Protein AF-A0A925JIR1-F1 (afdb_monomer_lite)

Structure (mmCIF, N/CA/C/O backbone):
data_AF-A0A925JIR1-F1
#
_entry.id   AF-A0A925JIR1-F1
#
loop_
_atom_site.group_PDB
_atom_site.id
_atom_site.type_symbol
_atom_site.label_atom_id
_atom_site.label_alt_id
_atom_site.label_comp_id
_atom_site.label_asym_id
_atom_site.label_entity_id
_atom_site.label_seq_id
_atom_site.pdbx_PDB_ins_code
_atom_site.Cartn_x
_atom_site.Cartn_y
_atom_site.Cartn_z
_atom_site.occupancy
_atom_site.B_iso_or_equiv
_atom_site.auth_seq_id
_atom_site.auth_comp_id
_atom_site.auth_asym_id
_atom_site.auth_atom_id
_atom_site.pdbx_PDB_model_num
ATOM 1 N N . MET A 1 1 ? -12.691 55.347 11.031 1.00 40.66 1 MET A N 1
ATOM 2 C CA . MET A 1 1 ? -12.646 54.488 9.826 1.00 40.66 1 MET A CA 1
ATOM 3 C C . MET A 1 1 ? -11.804 53.249 10.122 1.00 40.66 1 MET A C 1
ATOM 5 O O . MET A 1 1 ? -10.620 53.263 9.842 1.00 40.66 1 MET A O 1
ATOM 9 N N . ILE A 1 2 ? -12.366 52.204 10.742 1.00 44.25 2 ILE A N 1
ATOM 10 C CA . ILE A 1 2 ? -11.670 50.915 10.935 1.00 44.25 2 ILE A CA 1
ATOM 11 C C . ILE A 1 2 ? -12.722 49.805 10.813 1.00 44.25 2 ILE A C 1
ATOM 13 O O . ILE A 1 2 ? -13.320 49.365 11.787 1.00 44.25 2 ILE A O 1
ATOM 17 N N . LYS A 1 3 ? -13.028 49.417 9.577 1.00 44.12 3 LYS A N 1
ATOM 18 C CA . LYS A 1 3 ? -13.760 48.192 9.235 1.00 44.12 3 LYS A CA 1
ATOM 19 C C . LYS A 1 3 ? -13.027 47.588 8.041 1.00 44.12 3 LYS A C 1
ATOM 21 O O . LYS A 1 3 ? -12.737 48.338 7.115 1.00 44.12 3 LYS A O 1
ATOM 26 N N . ARG A 1 4 ? -12.811 46.263 8.071 1.00 44.94 4 ARG A N 1
ATOM 27 C CA . ARG A 1 4 ? -12.242 45.367 7.028 1.00 44.94 4 ARG A CA 1
ATOM 28 C C . ARG A 1 4 ? -10.834 44.824 7.303 1.00 44.94 4 ARG A C 1
ATOM 30 O O . ARG A 1 4 ? -9.911 45.116 6.561 1.00 44.94 4 ARG A O 1
ATOM 37 N N . ILE A 1 5 ? -10.698 43.946 8.300 1.00 45.28 5 ILE A N 1
ATOM 38 C CA . ILE A 1 5 ? -9.635 42.912 8.277 1.00 45.28 5 ILE A CA 1
ATOM 39 C C . ILE A 1 5 ? -10.191 41.493 8.553 1.00 45.28 5 ILE A C 1
ATOM 41 O O . ILE A 1 5 ? -9.584 40.505 8.162 1.00 45.28 5 ILE A O 1
ATOM 45 N N . ALA A 1 6 ? -11.412 41.343 9.081 1.00 43.41 6 ALA A N 1
ATOM 46 C CA . ALA A 1 6 ? -11.949 40.034 9.484 1.00 43.41 6 ALA A CA 1
ATOM 47 C C . ALA A 1 6 ? -12.342 39.054 8.347 1.00 43.41 6 ALA A C 1
ATOM 49 O O . ALA A 1 6 ? -12.775 37.945 8.638 1.00 43.41 6 ALA A O 1
ATOM 50 N N . ALA A 1 7 ? -12.200 39.410 7.066 1.00 42.16 7 ALA A N 1
ATOM 51 C CA . ALA A 1 7 ? -12.664 38.568 5.951 1.00 42.16 7 ALA A CA 1
ATOM 52 C C . ALA A 1 7 ? -11.580 37.677 5.309 1.00 42.16 7 ALA A C 1
ATOM 54 O 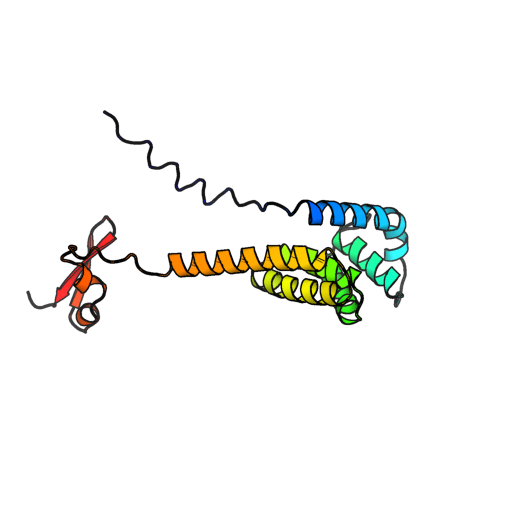O . ALA A 1 7 ? -11.896 36.920 4.396 1.00 42.16 7 ALA A O 1
ATOM 55 N N . CYS A 1 8 ? -10.320 37.731 5.760 1.00 33.41 8 CYS A N 1
ATOM 56 C CA . CYS A 1 8 ? -9.235 36.972 5.116 1.00 33.41 8 CYS A CA 1
ATOM 57 C C . CYS A 1 8 ? -8.949 35.597 5.757 1.00 33.41 8 CYS A C 1
ATOM 59 O O . CYS A 1 8 ? -8.278 34.764 5.154 1.00 33.41 8 CYS A O 1
ATOM 61 N N . CYS A 1 9 ? -9.484 35.305 6.949 1.00 37.47 9 CYS A N 1
ATOM 62 C CA . CYS A 1 9 ? -9.191 34.037 7.635 1.00 37.47 9 CYS A CA 1
ATOM 63 C C . CYS A 1 9 ? -10.027 32.842 7.139 1.00 37.47 9 CYS A C 1
ATOM 65 O O . CYS A 1 9 ? -9.659 31.703 7.408 1.00 37.47 9 CYS A O 1
ATOM 67 N N . ALA A 1 10 ? -11.111 33.066 6.388 1.00 39.84 10 ALA A N 1
ATOM 68 C CA . ALA A 1 10 ? -11.988 31.983 5.923 1.00 39.84 10 ALA A CA 1
ATOM 69 C C . ALA A 1 10 ? -11.528 31.320 4.607 1.00 39.84 10 ALA A C 1
ATOM 71 O O . ALA A 1 10 ? -11.916 30.191 4.329 1.00 39.84 10 ALA A O 1
ATOM 72 N N . TRP A 1 11 ? -10.681 31.978 3.806 1.00 35.72 11 TRP A N 1
ATOM 73 C CA . TRP A 1 11 ? -10.196 31.427 2.527 1.00 35.72 11 TRP A CA 1
ATOM 74 C C . TRP A 1 11 ? -8.899 30.617 2.649 1.00 35.72 11 TRP A C 1
ATOM 76 O O . TRP A 1 11 ? -8.622 29.764 1.809 1.00 35.72 11 TRP A O 1
ATOM 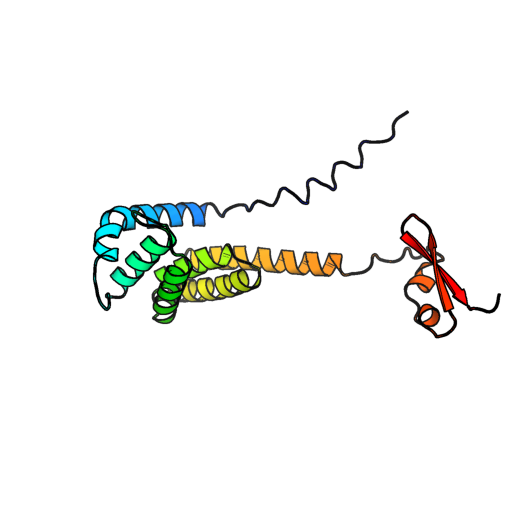86 N N . LEU A 1 12 ? -8.126 30.810 3.721 1.00 39.75 12 LEU A N 1
ATOM 87 C CA . LEU A 1 12 ? -6.905 30.032 3.960 1.00 39.75 12 LEU A CA 1
ATOM 88 C C . LEU A 1 12 ? -7.184 28.599 4.444 1.00 39.75 12 LEU A C 1
ATOM 90 O O . LEU A 1 12 ? -6.311 27.743 4.333 1.00 39.75 12 LEU A O 1
ATOM 94 N N . ALA A 1 13 ? -8.401 28.305 4.908 1.00 42.62 13 ALA A N 1
ATOM 95 C CA . ALA A 1 13 ? -8.795 26.948 5.290 1.00 42.62 13 ALA A CA 1
ATOM 96 C C . ALA A 1 13 ? -9.107 26.042 4.080 1.00 42.62 13 ALA A C 1
ATOM 98 O O . ALA A 1 13 ? -9.062 24.822 4.212 1.00 42.62 13 ALA A O 1
ATOM 99 N N . ALA A 1 14 ? -9.382 26.615 2.901 1.00 38.84 14 ALA A N 1
ATOM 100 C CA . ALA A 1 14 ? -9.852 25.867 1.731 1.00 38.84 14 ALA A CA 1
ATOM 101 C C . ALA A 1 14 ? -8.767 25.550 0.679 1.00 38.84 14 ALA A C 1
ATOM 103 O O . ALA A 1 14 ? -9.023 24.761 -0.223 1.00 38.84 14 ALA A O 1
ATOM 104 N N . CYS A 1 15 ? -7.554 26.111 0.788 1.00 36.12 15 CYS A N 1
ATOM 105 C CA . CYS A 1 15 ? -6.496 25.930 -0.227 1.00 36.12 15 CYS A CA 1
ATOM 106 C C . CYS A 1 15 ? -5.172 25.347 0.302 1.00 36.12 15 CYS A C 1
ATOM 108 O O . CYS A 1 15 ? -4.210 25.232 -0.452 1.00 36.12 15 CYS A O 1
ATOM 110 N N . GLY A 1 16 ? -5.091 24.979 1.585 1.00 38.59 16 GLY A N 1
ATOM 111 C CA . GLY A 1 16 ? -3.816 24.646 2.232 1.00 38.59 16 GLY A CA 1
ATOM 112 C C . GLY A 1 16 ? -3.655 23.221 2.748 1.00 38.59 16 GLY A C 1
ATOM 113 O O . GLY A 1 16 ? -2.570 22.889 3.214 1.00 38.59 16 GLY A O 1
ATOM 114 N N . GLN A 1 17 ? -4.669 22.354 2.674 1.00 45.25 17 GLN A N 1
ATOM 115 C CA . GLN A 1 17 ? -4.491 20.943 3.038 1.00 45.25 17 GLN A CA 1
ATOM 116 C C . GLN A 1 17 ? -3.918 20.139 1.868 1.00 45.25 17 GLN A C 1
ATOM 118 O O . GLN A 1 17 ? -4.407 19.072 1.509 1.00 45.25 17 GLN A O 1
ATOM 123 N N . VAL A 1 18 ? -2.820 20.633 1.292 1.00 43.03 18 VAL A N 1
ATOM 124 C CA . VAL A 1 18 ? -1.876 19.757 0.603 1.00 43.03 18 VAL A CA 1
ATOM 125 C C . VAL A 1 18 ? -1.137 19.001 1.699 1.00 43.03 18 VAL A C 1
ATOM 127 O O . VAL A 1 18 ? -0.091 19.421 2.176 1.00 43.03 18 VAL A O 1
ATOM 130 N N . TRP A 1 19 ? -1.801 17.953 2.182 1.00 43.88 19 TRP A N 1
ATOM 131 C CA . TRP A 1 19 ? -1.260 16.739 2.770 1.00 43.88 19 TRP A CA 1
ATOM 132 C C . TRP A 1 19 ? 0.164 16.897 3.292 1.00 43.88 19 TRP A C 1
ATOM 134 O O . TRP A 1 19 ? 1.136 16.862 2.534 1.00 43.88 19 TRP A O 1
ATOM 144 N N . ALA A 1 20 ? 0.281 16.965 4.616 1.00 45.34 20 ALA A N 1
ATOM 145 C CA . ALA A 1 20 ? 1.433 16.418 5.306 1.00 45.34 20 ALA A CA 1
ATOM 146 C C . ALA A 1 20 ? 1.638 14.977 4.800 1.00 45.34 20 ALA A C 1
ATOM 148 O O . ALA A 1 20 ? 1.055 14.024 5.315 1.00 45.34 20 ALA A O 1
ATOM 149 N N . LEU A 1 21 ? 2.394 14.833 3.709 1.00 58.38 21 LEU A N 1
ATOM 150 C CA . LEU A 1 21 ? 2.893 13.570 3.200 1.00 58.38 21 LEU A CA 1
ATOM 151 C C . LEU A 1 21 ? 3.763 13.033 4.320 1.00 58.38 21 LEU A C 1
ATOM 153 O O . LEU A 1 21 ? 4.887 13.514 4.483 1.00 58.38 21 LEU A O 1
ATOM 157 N N . ASP A 1 22 ? 3.186 12.114 5.095 1.00 74.00 22 ASP A N 1
ATOM 158 C CA . ASP A 1 22 ? 3.828 11.345 6.152 1.00 74.00 22 ASP A CA 1
ATOM 159 C C . ASP A 1 22 ? 5.274 11.055 5.728 1.00 74.00 22 ASP A C 1
ATOM 161 O O . ASP A 1 22 ? 5.529 10.337 4.752 1.00 74.00 22 ASP A O 1
ATOM 165 N N . VAL A 1 23 ? 6.214 11.744 6.381 1.00 81.62 23 VAL A N 1
ATOM 166 C CA . VAL A 1 23 ? 7.623 11.763 5.971 1.00 81.62 23 VAL A CA 1
ATOM 167 C C . VAL A 1 23 ? 8.185 10.344 6.002 1.00 81.62 23 VAL A C 1
ATOM 169 O O . VAL A 1 23 ? 8.953 9.975 5.113 1.00 81.62 23 VAL A O 1
ATOM 172 N N . ASP A 1 24 ? 7.709 9.512 6.931 1.00 84.75 24 ASP A N 1
ATOM 173 C CA . ASP A 1 24 ? 8.099 8.108 7.045 1.00 84.75 24 ASP A CA 1
ATOM 174 C C . ASP A 1 24 ? 7.658 7.300 5.819 1.00 84.75 24 ASP A C 1
ATOM 176 O O . ASP A 1 24 ? 8.377 6.415 5.348 1.00 84.75 24 ASP A O 1
ATOM 180 N N . ILE A 1 25 ? 6.469 7.588 5.280 1.00 89.38 25 ILE A N 1
ATOM 181 C CA . ILE A 1 25 ? 5.953 6.929 4.073 1.00 89.38 25 ILE A CA 1
ATOM 182 C C . ILE A 1 25 ? 6.768 7.361 2.857 1.00 89.38 25 ILE A C 1
ATOM 184 O O . ILE A 1 25 ? 7.172 6.513 2.061 1.00 89.38 25 ILE A O 1
ATOM 188 N N . ARG A 1 26 ? 7.089 8.654 2.744 1.00 87.69 26 ARG A N 1
ATOM 189 C CA . ARG A 1 26 ? 7.913 9.179 1.647 1.00 87.69 26 ARG A CA 1
ATOM 190 C C . ARG A 1 26 ? 9.314 8.571 1.638 1.00 87.69 26 ARG A C 1
ATOM 1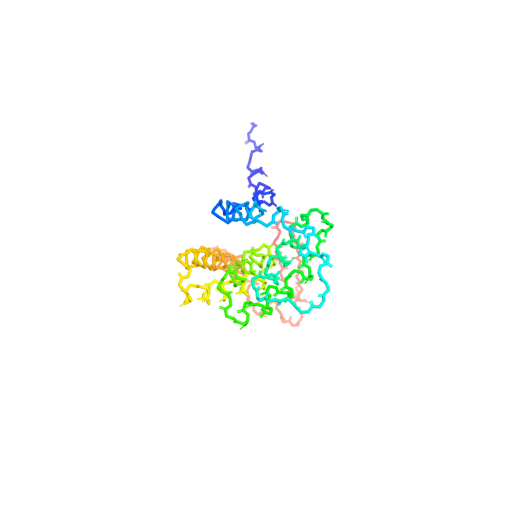92 O O . ARG A 1 26 ? 9.757 8.098 0.595 1.00 87.69 26 ARG A O 1
ATOM 199 N N . LEU A 1 27 ? 9.983 8.538 2.790 1.00 89.19 27 LEU A N 1
ATOM 200 C CA . LEU A 1 27 ? 11.307 7.926 2.935 1.00 89.19 27 LEU A CA 1
ATOM 201 C C . LEU A 1 27 ? 11.269 6.435 2.579 1.00 89.19 27 LEU A C 1
ATOM 203 O O . LEU A 1 27 ? 12.149 5.932 1.879 1.00 89.19 27 LEU A O 1
ATOM 207 N N . HIS A 1 28 ? 10.217 5.723 2.991 1.00 89.00 28 HIS A N 1
ATOM 208 C CA . HIS A 1 28 ? 10.066 4.311 2.649 1.00 89.00 28 HIS A CA 1
ATOM 209 C C . HIS A 1 28 ? 9.827 4.088 1.147 1.00 89.00 28 HIS A C 1
ATOM 211 O O . HIS A 1 28 ? 10.411 3.172 0.569 1.00 89.00 28 HIS A O 1
ATOM 217 N N . ILE A 1 29 ? 9.026 4.936 0.493 1.00 91.50 29 ILE A N 1
ATOM 218 C CA . ILE A 1 29 ? 8.829 4.902 -0.965 1.00 91.50 29 ILE A CA 1
ATOM 219 C C . ILE A 1 29 ? 10.156 5.131 -1.695 1.00 91.50 29 ILE A C 1
ATOM 221 O O . ILE A 1 29 ? 10.485 4.359 -2.592 1.00 91.50 29 ILE A O 1
ATOM 225 N N . GLN A 1 30 ? 10.941 6.131 -1.285 1.00 91.94 30 GLN A N 1
ATOM 226 C CA . GLN A 1 30 ? 12.261 6.396 -1.866 1.00 91.94 30 GLN A CA 1
ATOM 227 C C . GLN A 1 30 ? 13.204 5.198 -1.704 1.00 91.94 30 GLN A C 1
ATOM 229 O O . GLN A 1 30 ? 13.878 4.806 -2.655 1.00 91.94 30 GLN A O 1
ATOM 234 N N . SER A 1 31 ? 13.208 4.567 -0.526 1.00 92.38 31 SER A N 1
ATOM 235 C CA . SER A 1 31 ? 13.993 3.355 -0.283 1.00 92.38 31 SER A CA 1
ATOM 236 C C . SER A 1 31 ? 13.579 2.211 -1.216 1.00 92.38 31 SER A C 1
ATOM 238 O O . SER A 1 31 ? 14.440 1.607 -1.856 1.00 92.38 31 SER A O 1
ATOM 240 N N . ARG A 1 32 ? 12.270 1.953 -1.376 1.00 93.75 32 ARG A N 1
ATOM 241 C CA . ARG A 1 32 ? 11.768 0.940 -2.321 1.00 93.75 32 ARG A CA 1
ATOM 242 C C . ARG A 1 32 ? 12.182 1.249 -3.758 1.00 93.75 32 ARG A C 1
ATOM 244 O O . ARG A 1 32 ? 12.669 0.356 -4.443 1.00 93.75 32 ARG A O 1
ATOM 251 N N . GLN A 1 33 ? 12.029 2.499 -4.199 1.00 94.00 33 GLN A N 1
ATOM 252 C CA . GLN A 1 33 ? 12.437 2.944 -5.536 1.00 94.00 33 GLN A CA 1
ATOM 253 C C . GLN A 1 33 ? 13.920 2.672 -5.792 1.00 94.00 33 GLN A C 1
ATOM 255 O O . GLN A 1 33 ? 14.257 2.077 -6.812 1.00 94.00 33 GLN A O 1
ATOM 260 N N . ALA A 1 34 ? 14.791 3.046 -4.852 1.00 93.62 34 ALA A N 1
ATOM 261 C CA . ALA A 1 34 ? 16.230 2.834 -4.970 1.00 93.62 34 ALA A CA 1
ATOM 262 C C . ALA A 1 34 ? 16.600 1.343 -5.067 1.00 93.62 34 ALA A C 1
ATOM 264 O O . ALA A 1 34 ? 17.468 0.978 -5.856 1.00 93.62 34 ALA A O 1
ATOM 265 N N . GLN A 1 35 ? 15.916 0.478 -4.312 1.00 91.88 35 GLN A N 1
ATOM 266 C CA . GLN A 1 35 ? 16.147 -0.970 -4.342 1.00 91.88 35 GLN A CA 1
ATOM 267 C C . GLN A 1 35 ? 15.741 -1.605 -5.679 1.00 91.88 35 GLN A C 1
ATOM 269 O O . GLN A 1 35 ? 16.451 -2.477 -6.180 1.00 91.88 35 GLN A O 1
ATOM 274 N N . VAL A 1 36 ? 14.610 -1.189 -6.265 1.00 93.62 36 VAL A N 1
ATOM 275 C CA . VAL A 1 36 ? 14.082 -1.827 -7.485 1.00 93.62 36 VAL A CA 1
ATOM 276 C C . VAL A 1 36 ? 14.580 -1.204 -8.790 1.00 93.62 36 VAL A C 1
ATOM 278 O O . VAL A 1 36 ? 14.673 -1.912 -9.792 1.00 93.62 36 VAL A O 1
ATOM 281 N N . ALA A 1 37 ? 14.955 0.081 -8.790 1.00 92.94 37 ALA A N 1
ATOM 282 C CA . ALA A 1 37 ? 15.383 0.821 -9.979 1.00 92.94 37 ALA A CA 1
ATOM 283 C C . ALA A 1 37 ? 16.399 0.089 -10.882 1.00 92.94 37 ALA A C 1
ATOM 285 O O . ALA A 1 37 ? 16.142 0.025 -12.088 1.00 92.94 37 ALA A O 1
ATOM 286 N N . PRO A 1 38 ? 17.502 -0.506 -10.375 1.00 92.62 38 PRO A N 1
ATOM 287 C CA . PRO A 1 38 ? 18.488 -1.160 -11.242 1.00 92.62 38 PRO A CA 1
ATOM 288 C C . PRO A 1 38 ? 17.960 -2.427 -11.932 1.00 92.62 38 PRO A C 1
ATOM 290 O O . PRO A 1 38 ? 18.509 -2.847 -12.946 1.00 92.62 38 PRO A O 1
ATOM 293 N N . GLN A 1 39 ? 16.901 -3.045 -11.403 1.00 90.44 39 GLN A N 1
ATOM 294 C CA . GLN A 1 39 ? 16.353 -4.311 -11.901 1.00 90.44 39 GLN A CA 1
ATOM 295 C C . GLN A 1 39 ? 15.061 -4.123 -12.710 1.00 90.44 39 GLN A C 1
ATOM 297 O O . GLN A 1 39 ? 14.561 -5.080 -13.297 1.00 90.44 39 GLN A O 1
ATOM 302 N N . CYS A 1 40 ? 14.510 -2.907 -12.787 1.00 92.81 40 CYS A N 1
ATOM 303 C CA . CYS A 1 40 ? 13.195 -2.697 -13.392 1.00 92.81 40 CYS A CA 1
ATOM 304 C C . CYS A 1 40 ? 13.129 -3.073 -14.873 1.00 92.81 40 CYS A C 1
ATOM 306 O O . CYS A 1 40 ? 12.187 -3.751 -15.278 1.00 92.81 40 CYS A O 1
ATOM 308 N N . ALA A 1 41 ? 14.138 -2.717 -15.672 1.00 91.25 41 ALA A N 1
ATOM 309 C CA . ALA A 1 41 ? 14.150 -3.060 -17.094 1.00 91.25 41 ALA A CA 1
ATOM 310 C C . ALA A 1 41 ? 14.117 -4.585 -17.319 1.00 91.25 41 ALA A C 1
ATOM 312 O O . ALA A 1 41 ? 13.315 -5.086 -18.108 1.00 91.25 41 ALA A O 1
ATOM 313 N N . SER A 1 42 ? 14.934 -5.341 -16.578 1.00 91.44 42 SER A N 1
ATOM 314 C CA . SER A 1 42 ? 15.000 -6.798 -16.719 1.00 91.44 42 SER A CA 1
ATOM 315 C C . SER A 1 42 ? 13.750 -7.487 -16.170 1.00 91.44 42 SER A C 1
ATOM 317 O O . SER A 1 42 ? 13.233 -8.410 -16.795 1.00 91.44 42 SER A O 1
ATOM 319 N N . VAL A 1 43 ? 13.208 -7.025 -15.040 1.00 94.25 43 VAL A N 1
ATOM 320 C CA . VAL A 1 43 ? 11.984 -7.578 -14.444 1.00 94.25 43 VAL A CA 1
ATOM 321 C C . VAL A 1 43 ? 10.763 -7.320 -15.326 1.00 94.25 43 VAL A C 1
ATOM 323 O O . VAL A 1 43 ? 9.919 -8.205 -15.474 1.00 94.25 43 VAL A O 1
ATOM 326 N N . LEU A 1 44 ? 10.655 -6.149 -15.953 1.00 93.06 44 LEU A N 1
ATOM 327 C CA . LEU A 1 44 ? 9.546 -5.833 -16.855 1.00 93.06 44 LEU A CA 1
ATOM 328 C C . LEU A 1 44 ? 9.615 -6.629 -18.165 1.00 93.06 44 LEU A C 1
ATOM 330 O O . LEU A 1 44 ? 8.573 -7.065 -18.643 1.00 93.06 44 LEU A O 1
ATOM 334 N N . ALA A 1 45 ? 10.813 -6.922 -18.679 1.00 91.88 45 ALA A N 1
ATOM 335 C CA . ALA A 1 45 ? 10.995 -7.706 -19.904 1.00 91.88 45 ALA A CA 1
ATOM 336 C C . ALA A 1 45 ? 10.650 -9.207 -19.769 1.00 91.88 45 ALA A C 1
ATOM 338 O O . ALA A 1 45 ? 10.425 -9.883 -20.771 1.00 91.88 45 ALA A O 1
ATOM 339 N N . ARG A 1 46 ? 10.608 -9.764 -18.549 1.00 92.44 46 ARG A N 1
ATOM 340 C CA . ARG A 1 46 ? 10.360 -11.204 -18.329 1.00 92.44 46 ARG A CA 1
ATOM 341 C C . ARG A 1 46 ? 8.929 -11.614 -18.697 1.00 92.44 46 ARG A C 1
ATOM 343 O O . ARG A 1 46 ? 7.969 -11.138 -18.100 1.00 92.44 46 ARG A O 1
ATOM 350 N N . ALA A 1 47 ? 8.757 -12.559 -19.610 1.00 89.19 47 ALA A N 1
ATOM 351 C CA . ALA A 1 47 ? 7.438 -13.123 -19.899 1.00 89.19 47 ALA A CA 1
ATOM 352 C C . ALA A 1 47 ? 7.011 -14.170 -18.848 1.00 89.19 47 ALA A C 1
ATOM 354 O O . ALA A 1 47 ? 7.851 -14.784 -18.188 1.00 89.19 47 ALA A O 1
ATOM 355 N N . GLY A 1 48 ? 5.700 -14.394 -18.724 1.00 88.50 48 GLY A N 1
ATOM 356 C CA . GLY A 1 48 ? 5.129 -15.456 -17.891 1.00 88.50 48 GLY A CA 1
ATOM 357 C C . GLY A 1 48 ? 4.982 -15.121 -16.403 1.00 88.50 48 GLY A C 1
ATOM 358 O O . GLY A 1 48 ? 5.132 -13.975 -15.969 1.00 88.50 48 GLY A O 1
ATOM 359 N N . THR A 1 49 ? 4.633 -16.144 -15.620 1.00 89.88 49 THR A N 1
ATOM 360 C CA . THR A 1 49 ? 4.421 -16.049 -14.170 1.00 89.88 49 THR A CA 1
ATOM 361 C C . THR A 1 49 ? 5.745 -15.839 -13.441 1.00 89.88 49 THR A C 1
ATOM 363 O O . THR A 1 49 ? 6.694 -16.601 -13.625 1.00 89.88 49 THR A O 1
ATOM 366 N N . LEU A 1 50 ? 5.805 -14.819 -12.586 1.00 92.81 50 LEU A N 1
ATOM 367 C CA . LEU A 1 50 ? 6.977 -14.508 -11.772 1.00 92.81 50 LEU A CA 1
ATOM 368 C C . LEU A 1 50 ? 6.805 -15.047 -10.340 1.00 92.81 50 LEU A C 1
ATOM 370 O O . LEU A 1 50 ? 5.685 -15.044 -9.821 1.00 92.81 50 LEU A O 1
ATOM 374 N N . PRO A 1 51 ? 7.895 -15.463 -9.664 1.00 94.75 51 PRO A N 1
ATOM 375 C CA . PRO A 1 51 ? 7.836 -15.787 -8.240 1.00 94.75 51 PRO A CA 1
ATOM 376 C C . PRO A 1 51 ? 7.414 -14.551 -7.422 1.00 94.75 51 PRO A C 1
ATOM 378 O O . PRO A 1 51 ? 7.648 -13.428 -7.882 1.00 94.75 51 PRO A O 1
ATOM 381 N N . PRO A 1 52 ? 6.851 -14.713 -6.207 1.00 94.81 52 PRO A N 1
ATOM 382 C CA . PRO A 1 52 ? 6.253 -13.612 -5.441 1.00 94.81 52 PRO A CA 1
ATOM 383 C C . PRO A 1 52 ? 7.145 -12.372 -5.304 1.00 94.81 52 PRO A C 1
ATOM 385 O O . PRO A 1 52 ? 6.705 -11.260 -5.582 1.00 94.81 52 PRO A O 1
ATOM 388 N N . HIS A 1 53 ? 8.432 -12.559 -4.994 1.00 93.62 53 HIS A N 1
ATOM 389 C CA . HIS A 1 53 ? 9.382 -11.452 -4.877 1.00 93.62 53 HIS A CA 1
ATOM 390 C C . HIS A 1 53 ? 9.585 -10.689 -6.200 1.00 93.62 53 HIS A C 1
ATOM 392 O O . HIS A 1 53 ? 9.553 -9.462 -6.221 1.00 93.62 53 HIS A O 1
ATOM 398 N N . ALA A 1 54 ? 9.735 -11.393 -7.326 1.00 95.50 54 ALA A N 1
ATOM 399 C CA . ALA A 1 54 ? 9.894 -10.751 -8.633 1.00 95.50 54 ALA A CA 1
ATOM 400 C C . ALA A 1 54 ? 8.582 -10.110 -9.124 1.00 95.50 54 ALA A C 1
ATOM 402 O O . ALA A 1 54 ? 8.609 -9.059 -9.763 1.00 95.50 54 ALA A O 1
ATOM 403 N N . SER A 1 55 ? 7.432 -10.703 -8.792 1.00 96.19 55 SER A N 1
ATOM 404 C CA . SER A 1 55 ? 6.111 -10.100 -9.013 1.00 96.19 55 SER A CA 1
ATOM 405 C C . SER A 1 55 ? 5.952 -8.797 -8.228 1.00 96.19 55 SER A C 1
ATOM 407 O O . SER A 1 55 ? 5.444 -7.817 -8.769 1.00 96.19 55 SER A O 1
ATOM 409 N N . TYR A 1 56 ? 6.442 -8.749 -6.987 1.00 97.19 56 TYR A N 1
ATOM 410 C CA . TYR A 1 56 ? 6.455 -7.534 -6.175 1.00 97.19 56 TYR A CA 1
ATOM 411 C C . TYR A 1 56 ? 7.360 -6.456 -6.776 1.00 97.19 56 TYR A C 1
ATOM 413 O O . TYR A 1 56 ? 6.924 -5.321 -6.951 1.00 97.19 56 TYR A O 1
ATOM 421 N N . GLN A 1 57 ? 8.584 -6.809 -7.183 1.00 95.94 57 GLN A N 1
ATOM 422 C CA . GLN A 1 57 ? 9.480 -5.880 -7.882 1.00 95.94 57 GLN A CA 1
ATOM 423 C C . GLN A 1 57 ? 8.832 -5.324 -9.156 1.00 95.94 57 GLN A C 1
ATOM 425 O O . GLN A 1 57 ? 8.852 -4.114 -9.374 1.00 95.94 57 GLN A O 1
ATOM 430 N N . ARG A 1 58 ? 8.187 -6.181 -9.963 1.00 95.69 58 ARG A N 1
ATOM 431 C CA . ARG A 1 58 ? 7.420 -5.759 -11.144 1.00 95.69 58 ARG A CA 1
ATOM 432 C C . ARG A 1 58 ? 6.333 -4.759 -10.770 1.00 95.69 58 ARG A C 1
ATOM 434 O O . ARG A 1 58 ? 6.210 -3.731 -11.431 1.00 95.69 58 ARG A O 1
ATOM 441 N N . ALA A 1 59 ? 5.566 -5.047 -9.721 1.00 96.81 59 ALA A N 1
ATOM 442 C CA . ALA A 1 59 ? 4.514 -4.160 -9.254 1.00 96.81 59 ALA A CA 1
ATOM 443 C C . ALA A 1 59 ? 5.074 -2.789 -8.839 1.00 96.81 59 ALA A C 1
ATOM 445 O O . ALA A 1 59 ? 4.522 -1.771 -9.238 1.00 96.81 59 ALA A O 1
ATOM 446 N N . LEU A 1 60 ? 6.209 -2.742 -8.131 1.00 96.75 60 LEU A N 1
ATOM 447 C CA . LEU A 1 60 ? 6.869 -1.486 -7.759 1.00 96.75 60 LEU A CA 1
ATOM 448 C C . LEU A 1 60 ? 7.404 -0.708 -8.971 1.00 96.75 60 LEU A C 1
ATOM 450 O O . LEU A 1 60 ? 7.260 0.512 -9.020 1.00 96.75 60 LEU A O 1
ATOM 454 N N . CYS A 1 61 ? 7.984 -1.386 -9.963 1.00 95.75 61 CYS A N 1
ATOM 455 C CA . CYS A 1 61 ? 8.451 -0.737 -11.190 1.00 95.75 61 CYS A CA 1
ATOM 456 C C . CYS A 1 61 ? 7.294 -0.095 -11.969 1.00 95.75 61 CYS A C 1
ATOM 458 O O . CYS A 1 61 ? 7.424 1.042 -12.418 1.00 95.75 61 CYS A O 1
ATOM 460 N N . LEU A 1 62 ? 6.155 -0.794 -12.069 1.00 95.88 62 LEU A N 1
ATOM 461 C CA . LEU A 1 62 ? 4.927 -0.268 -12.674 1.00 95.88 62 LEU A CA 1
ATOM 462 C C . LEU A 1 62 ? 4.327 0.871 -11.842 1.00 95.88 62 LEU A C 1
ATOM 464 O O . LEU A 1 62 ? 3.878 1.861 -12.410 1.00 95.88 62 LEU A O 1
ATOM 468 N N . LEU A 1 63 ? 4.342 0.759 -10.512 1.00 95.62 63 LEU A N 1
ATOM 469 C CA . LEU A 1 63 ? 3.793 1.775 -9.613 1.00 95.62 63 LEU A CA 1
ATOM 470 C C . LEU A 1 63 ? 4.556 3.097 -9.724 1.00 95.62 63 LEU A C 1
ATOM 472 O O . LEU A 1 63 ? 3.951 4.163 -9.755 1.00 95.62 63 LEU A O 1
ATOM 476 N N . TYR A 1 64 ? 5.887 3.020 -9.759 1.00 93.25 64 TYR A N 1
ATOM 477 C CA . TYR A 1 64 ? 6.766 4.187 -9.710 1.00 93.25 64 TYR A CA 1
ATOM 478 C C . TYR A 1 64 ? 7.220 4.690 -11.085 1.00 93.25 64 TYR A C 1
ATOM 480 O O . TYR A 1 64 ? 7.853 5.740 -11.148 1.00 93.25 64 TYR A O 1
ATOM 488 N N . GLY A 1 65 ? 6.928 3.969 -12.173 1.00 92.62 65 GLY A N 1
ATOM 489 C CA . GLY A 1 65 ? 7.349 4.358 -13.524 1.00 92.62 65 GLY A CA 1
ATOM 490 C C . GLY A 1 65 ? 8.869 4.382 -13.697 1.00 92.62 65 GLY A C 1
ATOM 491 O O . GLY A 1 65 ? 9.430 5.287 -14.312 1.00 92.62 65 GLY A O 1
ATOM 492 N N . LEU A 1 66 ? 9.571 3.413 -13.107 1.00 88.75 66 LEU A N 1
ATOM 493 C CA . LEU A 1 66 ? 11.031 3.356 -13.177 1.00 88.75 66 LEU A CA 1
ATOM 494 C C . LEU A 1 66 ? 11.451 2.742 -14.518 1.00 88.75 66 LEU A C 1
ATOM 496 O O . LEU A 1 66 ? 11.136 1.584 -14.792 1.00 88.75 66 LEU A O 1
ATOM 500 N N . GLN A 1 67 ? 12.170 3.515 -15.342 1.00 81.19 67 GLN A N 1
ATOM 501 C CA . GLN A 1 67 ? 12.653 3.137 -16.687 1.00 81.19 67 GLN A CA 1
ATOM 502 C C . GLN A 1 67 ? 11.552 2.875 -17.738 1.00 81.19 67 GLN A C 1
ATOM 504 O O . GLN A 1 67 ? 11.859 2.637 -18.902 1.00 81.19 67 GLN A O 1
ATOM 509 N N . THR A 1 68 ? 10.275 2.929 -17.351 1.00 81.69 68 THR A N 1
ATOM 510 C CA . THR A 1 68 ? 9.100 2.727 -18.214 1.00 81.69 68 THR A CA 1
ATOM 511 C C . THR A 1 68 ? 7.946 3.613 -17.733 1.00 81.69 68 THR A C 1
ATOM 513 O O . THR A 1 68 ? 7.983 4.065 -16.588 1.00 81.69 68 THR A O 1
ATOM 516 N N . PRO A 1 69 ? 6.914 3.879 -18.554 1.00 89.12 69 PRO A N 1
ATOM 517 C CA . PRO A 1 69 ? 5.738 4.615 -18.099 1.00 89.12 69 PRO A CA 1
ATOM 518 C C . PRO A 1 69 ? 5.079 3.943 -16.889 1.00 89.12 69 PRO A C 1
ATOM 520 O O . PRO A 1 69 ? 4.903 2.723 -16.867 1.00 89.12 69 PRO A O 1
ATOM 523 N N . ALA A 1 70 ? 4.692 4.743 -15.895 1.00 92.00 70 ALA A N 1
ATOM 524 C CA . ALA A 1 70 ? 3.949 4.240 -14.747 1.00 92.00 70 ALA A CA 1
ATOM 525 C C . ALA A 1 70 ? 2.594 3.661 -15.184 1.00 92.00 70 ALA A C 1
ATOM 527 O O . ALA A 1 70 ? 1.917 4.200 -16.059 1.00 92.00 70 ALA A O 1
ATOM 528 N N . ASN A 1 71 ? 2.184 2.577 -14.533 1.00 95.88 71 ASN A N 1
ATOM 529 C CA . ASN A 1 71 ? 0.866 1.976 -14.670 1.00 95.88 71 ASN A CA 1
ATOM 530 C C . ASN A 1 71 ? 0.344 1.596 -13.273 1.00 95.88 71 ASN A C 1
ATOM 532 O O . ASN A 1 71 ? 0.489 0.442 -12.847 1.00 95.88 71 ASN A O 1
ATOM 536 N N . PRO A 1 72 ? -0.222 2.566 -12.531 1.00 92.50 72 PRO A N 1
ATOM 537 C CA . PRO A 1 72 ? -0.665 2.353 -11.158 1.00 92.50 72 PRO A CA 1
ATOM 538 C C . PRO A 1 72 ? -1.804 1.331 -11.063 1.00 92.50 72 PRO A C 1
ATOM 540 O O . PRO A 1 72 ? -1.843 0.572 -10.102 1.00 92.50 72 PRO A O 1
ATOM 543 N N . ASP A 1 73 ? -2.678 1.225 -12.066 1.00 94.44 73 ASP A N 1
ATOM 544 C CA . ASP A 1 73 ? -3.776 0.250 -12.057 1.00 94.44 73 ASP A CA 1
ATOM 545 C C . ASP A 1 73 ? -3.263 -1.189 -12.137 1.00 94.44 73 ASP A C 1
ATOM 547 O O . ASP A 1 73 ? -3.683 -2.061 -11.369 1.00 94.44 73 ASP A O 1
ATOM 551 N N . ALA A 1 74 ? -2.327 -1.453 -13.054 1.00 94.94 74 ALA A N 1
ATOM 552 C CA . ALA A 1 74 ? -1.685 -2.759 -13.160 1.00 94.94 74 ALA A CA 1
ATOM 553 C C . ALA A 1 74 ? -0.860 -3.074 -11.903 1.00 94.94 74 ALA A C 1
ATOM 555 O O . ALA A 1 74 ? -0.894 -4.203 -11.408 1.00 94.94 74 ALA A O 1
ATOM 556 N N . ALA A 1 75 ? -0.160 -2.076 -11.359 1.00 96.31 75 ALA A N 1
ATOM 557 C CA . ALA A 1 75 ? 0.608 -2.220 -10.132 1.00 96.31 75 ALA A CA 1
ATOM 558 C C . ALA A 1 75 ? -0.275 -2.566 -8.928 1.00 96.31 75 ALA A C 1
ATOM 560 O O . ALA A 1 75 ? 0.008 -3.538 -8.233 1.00 96.31 75 ALA A O 1
ATOM 561 N N . THR A 1 76 ? -1.369 -1.834 -8.709 1.00 96.50 76 THR A N 1
ATOM 562 C CA . THR A 1 76 ? -2.302 -2.069 -7.599 1.00 96.50 76 THR A CA 1
ATOM 563 C C . THR A 1 76 ? -2.942 -3.452 -7.694 1.00 96.50 76 THR A C 1
ATOM 565 O O . THR A 1 76 ? -3.062 -4.133 -6.679 1.00 96.50 76 THR A O 1
ATOM 568 N N . LYS A 1 77 ? -3.282 -3.927 -8.902 1.00 97.06 77 LYS A N 1
ATOM 569 C CA . LYS A 1 77 ? -3.785 -5.300 -9.103 1.00 97.06 77 LYS A CA 1
ATOM 570 C C . LYS A 1 77 ? -2.760 -6.358 -8.686 1.00 97.06 77 LYS A C 1
ATOM 572 O O . LYS A 1 77 ? -3.112 -7.296 -7.976 1.00 97.06 77 LYS A O 1
ATOM 577 N N . LEU A 1 78 ? -1.498 -6.198 -9.091 1.00 96.88 78 LEU A N 1
ATOM 578 C CA . LEU A 1 78 ? -0.420 -7.111 -8.696 1.00 96.88 78 LEU A CA 1
ATOM 579 C C . LEU A 1 78 ? -0.144 -7.054 -7.190 1.00 96.88 78 LEU A C 1
ATOM 581 O O . LEU A 1 78 ? -0.012 -8.098 -6.555 1.00 96.88 78 LEU A O 1
ATOM 585 N N . LEU A 1 79 ? -0.085 -5.851 -6.612 1.00 98.06 79 LEU A N 1
ATOM 586 C CA . LEU A 1 79 ? 0.107 -5.662 -5.176 1.00 98.06 79 LEU A CA 1
ATOM 587 C C . LEU A 1 79 ? -1.022 -6.299 -4.374 1.00 98.06 79 LEU A C 1
ATOM 589 O O . LEU A 1 79 ? -0.736 -6.969 -3.389 1.00 98.06 79 LEU A O 1
ATOM 593 N N . ARG A 1 80 ? -2.278 -6.154 -4.810 1.00 98.31 80 ARG A N 1
ATOM 594 C CA . ARG A 1 80 ? -3.430 -6.790 -4.164 1.00 98.31 80 ARG A CA 1
ATOM 595 C C . ARG A 1 80 ? -3.327 -8.310 -4.192 1.00 98.31 80 ARG A C 1
ATOM 597 O O . ARG A 1 80 ? -3.405 -8.915 -3.131 1.00 98.31 80 ARG A O 1
ATOM 604 N N . ALA A 1 81 ? -3.030 -8.912 -5.342 1.00 97.81 81 ALA A N 1
ATOM 605 C CA . ALA A 1 81 ? -2.850 -10.362 -5.432 1.00 97.81 81 ALA A CA 1
ATOM 606 C C . ALA A 1 81 ? -1.734 -10.882 -4.499 1.00 97.81 81 ALA A C 1
ATOM 608 O O . ALA A 1 81 ? -1.890 -11.903 -3.834 1.00 97.81 81 ALA A O 1
ATOM 609 N N . LEU A 1 82 ? -0.610 -10.164 -4.404 1.00 98.12 82 LEU A N 1
ATOM 610 C CA . LEU A 1 82 ? 0.497 -10.523 -3.508 1.00 98.12 82 LEU A CA 1
ATOM 611 C C . LEU A 1 82 ? 0.150 -10.310 -2.029 1.00 98.12 82 LEU A C 1
ATOM 613 O O . LEU A 1 82 ? 0.507 -11.129 -1.183 1.00 98.12 82 LEU A O 1
ATOM 617 N N . ALA A 1 83 ? -0.552 -9.221 -1.719 1.00 98.25 83 ALA A N 1
ATOM 618 C CA . ALA A 1 83 ? -0.996 -8.887 -0.373 1.00 98.25 83 ALA A CA 1
ATOM 619 C C . ALA A 1 83 ? -2.015 -9.907 0.160 1.00 98.25 83 ALA A C 1
ATOM 621 O O . ALA A 1 83 ? -1.938 -10.307 1.324 1.00 98.25 83 ALA A O 1
ATOM 622 N N . GLU A 1 84 ? -2.930 -10.360 -0.701 1.00 97.81 84 GLU A N 1
ATOM 623 C CA . GLU A 1 84 ? -3.867 -11.460 -0.444 1.00 97.81 84 GLU A CA 1
ATOM 624 C C . GLU A 1 84 ? -3.139 -12.796 -0.271 1.00 97.81 84 GLU A C 1
ATOM 626 O O . GLU A 1 84 ? -3.510 -13.586 0.592 1.00 97.81 84 GLU A O 1
ATOM 631 N N . GLY A 1 85 ? -2.047 -13.009 -1.010 1.00 96.44 85 GLY A N 1
ATOM 632 C CA . GLY A 1 85 ? -1.133 -14.140 -0.831 1.00 96.44 85 GLY A CA 1
ATOM 633 C C . GLY A 1 85 ? -0.289 -14.101 0.452 1.00 96.44 85 GLY A C 1
ATOM 634 O O . GLY A 1 85 ? 0.560 -14.969 0.635 1.00 96.44 85 GLY A O 1
ATOM 635 N N . GLY A 1 86 ? -0.488 -13.111 1.330 1.00 96.62 86 GLY A N 1
ATOM 636 C CA . GLY A 1 86 ? 0.186 -13.011 2.628 1.00 96.62 86 GLY A CA 1
ATOM 637 C C . GLY A 1 86 ? 1.539 -12.295 2.608 1.00 96.62 86 GLY A C 1
ATOM 638 O O . GLY A 1 86 ? 2.235 -12.298 3.618 1.00 96.62 86 GLY A O 1
ATOM 639 N N . MET A 1 87 ? 1.928 -11.666 1.494 1.00 97.88 87 MET A N 1
ATOM 640 C CA . MET A 1 87 ? 3.190 -10.926 1.417 1.00 97.88 87 MET A CA 1
ATOM 641 C C . MET A 1 87 ? 3.086 -9.588 2.163 1.00 97.88 87 MET A C 1
ATOM 643 O O . MET A 1 87 ? 2.470 -8.637 1.673 1.00 97.88 87 MET A O 1
ATOM 647 N N . THR A 1 88 ? 3.723 -9.497 3.330 1.00 97.81 88 THR A N 1
ATOM 648 C CA . THR A 1 88 ? 3.689 -8.322 4.216 1.00 97.81 88 THR A CA 1
ATOM 649 C C . THR A 1 88 ? 4.166 -7.041 3.523 1.00 97.81 88 THR A C 1
ATOM 651 O O . THR A 1 88 ? 3.546 -5.986 3.662 1.00 97.81 88 THR A O 1
ATOM 654 N N . GLU A 1 89 ? 5.218 -7.106 2.703 1.00 95.62 89 GLU A N 1
ATOM 655 C CA . GLU A 1 89 ? 5.724 -5.943 1.966 1.00 95.62 89 GLU A CA 1
ATOM 656 C C . GLU A 1 89 ? 4.725 -5.446 0.915 1.00 95.62 89 GLU A C 1
ATOM 658 O O . GLU A 1 89 ? 4.610 -4.237 0.694 1.00 95.62 89 GLU A O 1
ATOM 663 N N . ALA A 1 90 ? 3.969 -6.360 0.297 1.00 97.75 90 ALA A N 1
ATOM 664 C CA . ALA A 1 90 ? 2.917 -6.012 -0.650 1.00 97.75 90 ALA A CA 1
ATOM 665 C C . ALA A 1 90 ? 1.702 -5.403 0.060 1.00 97.75 90 ALA A C 1
ATOM 667 O O . ALA A 1 90 ? 1.165 -4.414 -0.430 1.00 97.75 90 ALA A O 1
ATOM 668 N N . GLN A 1 91 ? 1.320 -5.919 1.235 1.00 98.31 91 GLN A N 1
ATOM 669 C CA . GLN A 1 91 ? 0.278 -5.319 2.080 1.00 98.31 91 GLN A CA 1
ATOM 670 C C . GLN A 1 91 ? 0.641 -3.876 2.455 1.00 98.31 91 GLN A C 1
ATOM 672 O O . GLN A 1 91 ? -0.179 -2.972 2.310 1.00 98.31 91 GLN A O 1
ATOM 677 N N . MET A 1 92 ? 1.895 -3.642 2.852 1.00 96.69 92 MET A N 1
ATOM 678 C CA . MET A 1 92 ? 2.410 -2.304 3.153 1.00 96.69 92 MET A CA 1
ATOM 679 C C . MET A 1 92 ? 2.432 -1.383 1.934 1.00 96.69 92 MET A C 1
ATOM 681 O O . MET A 1 92 ? 2.017 -0.231 2.027 1.00 96.69 92 MET A O 1
ATOM 685 N N . ALA A 1 93 ? 2.929 -1.860 0.791 1.00 96.12 93 ALA A N 1
ATOM 686 C CA . ALA A 1 93 ? 2.970 -1.063 -0.432 1.00 96.12 93 ALA A CA 1
ATOM 687 C C . ALA A 1 93 ? 1.562 -0.714 -0.934 1.00 96.12 93 ALA A C 1
ATOM 689 O O . ALA A 1 93 ? 1.324 0.428 -1.314 1.00 96.12 93 ALA A O 1
ATOM 690 N N . LEU A 1 94 ? 0.624 -1.662 -0.870 1.00 97.75 94 LEU A N 1
ATOM 691 C CA . LEU A 1 94 ? -0.774 -1.444 -1.225 1.00 97.75 94 LEU A CA 1
ATOM 692 C C . LEU A 1 94 ? -1.436 -0.417 -0.302 1.00 97.75 94 LEU A C 1
ATOM 694 O O . LEU A 1 94 ? -2.090 0.501 -0.786 1.00 97.75 94 LEU A O 1
ATOM 698 N N . ALA A 1 95 ? -1.227 -0.529 1.012 1.00 97.19 95 ALA A N 1
ATOM 699 C CA . ALA A 1 95 ? -1.748 0.429 1.982 1.00 97.19 95 ALA A CA 1
ATOM 700 C C . ALA A 1 95 ? -1.166 1.842 1.779 1.00 97.19 95 ALA A C 1
ATOM 702 O O . ALA A 1 95 ? -1.907 2.827 1.818 1.00 97.19 95 ALA A O 1
ATOM 703 N N . ASP A 1 96 ? 0.140 1.947 1.500 1.00 95.00 96 ASP A N 1
ATOM 704 C CA . ASP A 1 96 ? 0.805 3.218 1.186 1.00 95.00 96 ASP A CA 1
ATOM 705 C C . ASP A 1 96 ? 0.182 3.889 -0.054 1.00 95.00 96 ASP A C 1
ATOM 707 O O . ASP A 1 96 ? 0.000 5.108 -0.061 1.00 95.00 96 ASP A O 1
ATOM 711 N N . THR A 1 97 ? -0.162 3.103 -1.082 1.00 93.50 97 THR A N 1
ATOM 712 C CA . THR A 1 97 ? -0.826 3.584 -2.305 1.00 93.50 97 THR A CA 1
ATOM 713 C C . THR A 1 97 ? -2.277 3.985 -2.045 1.00 93.50 97 THR A C 1
ATOM 715 O O . THR A 1 97 ? -2.693 5.076 -2.425 1.00 93.50 97 THR A O 1
ATOM 718 N N . LEU A 1 98 ? -3.051 3.136 -1.366 1.00 95.50 98 LEU A N 1
ATOM 719 C CA . LEU A 1 98 ? -4.472 3.371 -1.106 1.00 95.50 98 LEU A CA 1
ATOM 720 C 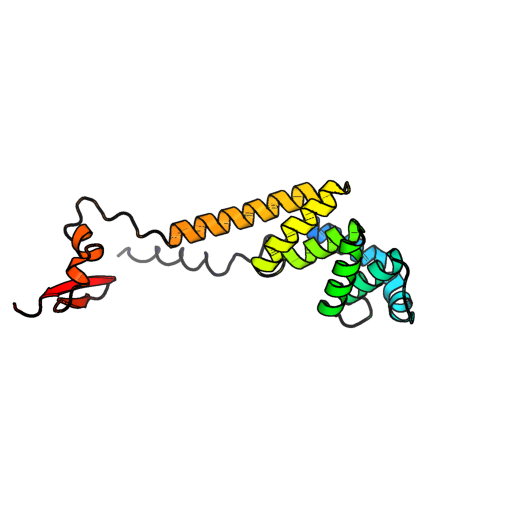C . LEU A 1 98 ? -4.715 4.578 -0.194 1.00 95.50 98 LEU A C 1
ATOM 722 O O . LEU A 1 98 ? -5.698 5.291 -0.377 1.00 95.50 98 LEU A O 1
ATOM 726 N N . GLN A 1 99 ? -3.814 4.873 0.750 1.00 93.94 99 GLN A N 1
ATOM 727 C CA . GLN A 1 99 ? -4.012 6.018 1.644 1.00 93.94 99 GLN A CA 1
ATOM 728 C C . GLN A 1 99 ? -3.886 7.391 0.957 1.00 93.94 99 GLN A C 1
ATOM 730 O O . GLN A 1 99 ? -4.196 8.407 1.577 1.00 93.94 99 GLN A O 1
ATOM 735 N N . GLN A 1 100 ? -3.376 7.432 -0.278 1.00 89.69 100 GLN A N 1
ATOM 736 C CA . GLN A 1 100 ? -3.328 8.639 -1.111 1.00 89.69 100 GLN A CA 1
ATOM 737 C C . GLN A 1 100 ? -4.625 8.845 -1.905 1.00 89.69 100 GLN A C 1
ATOM 739 O O . GLN A 1 100 ? -4.791 9.879 -2.548 1.00 89.69 100 GLN A O 1
ATOM 744 N N . GLY A 1 101 ? -5.510 7.850 -1.884 1.00 91.25 101 GLY A N 1
ATOM 745 C CA . GLY A 1 101 ? -6.786 7.856 -2.570 1.00 91.25 101 GLY A CA 1
ATOM 746 C C . GLY A 1 101 ? -7.886 8.602 -1.821 1.00 91.25 101 GLY A C 1
ATOM 747 O O . GLY A 1 101 ? -7.640 9.340 -0.862 1.00 91.25 101 GLY A O 1
ATOM 748 N N . ASP A 1 102 ? -9.120 8.378 -2.260 1.00 93.88 102 ASP A N 1
ATOM 749 C CA . ASP A 1 102 ? -10.316 8.892 -1.598 1.00 93.88 102 ASP A CA 1
ATOM 750 C C . ASP A 1 102 ? -10.553 8.246 -0.216 1.00 93.88 102 ASP A C 1
ATOM 752 O O . ASP A 1 102 ? -9.809 7.379 0.248 1.00 93.88 102 ASP A O 1
ATOM 756 N N . THR A 1 103 ? -11.605 8.677 0.479 1.00 93.44 103 THR A N 1
ATOM 757 C CA . THR A 1 103 ? -11.949 8.158 1.809 1.00 93.44 103 THR A CA 1
ATOM 758 C C . THR A 1 103 ? -12.205 6.646 1.813 1.00 93.44 103 THR A C 1
ATOM 760 O O . THR A 1 103 ? -11.845 5.984 2.785 1.00 93.44 103 THR A O 1
ATOM 763 N N . VAL A 1 104 ? -12.776 6.081 0.744 1.00 96.25 104 VAL A N 1
ATOM 764 C CA . VAL A 1 104 ? -13.048 4.637 0.638 1.00 96.25 104 VAL A CA 1
ATOM 765 C C . VAL A 1 104 ? -11.733 3.870 0.528 1.00 96.25 104 VAL A C 1
ATOM 767 O O . VAL A 1 104 ? -11.502 2.906 1.260 1.00 96.25 104 VAL A O 1
ATOM 770 N N . GLN A 1 105 ? -10.825 4.339 -0.323 1.00 96.31 105 GLN A N 1
ATOM 771 C CA . GLN A 1 105 ? -9.490 3.765 -0.470 1.00 96.31 105 GLN A CA 1
ATOM 772 C C . GLN A 1 105 ? -8.680 3.898 0.826 1.00 96.31 105 GLN A C 1
ATOM 774 O O . GLN A 1 105 ? -8.013 2.955 1.244 1.00 96.31 105 GLN A O 1
ATOM 779 N N . GLN A 1 106 ? -8.782 5.027 1.526 1.00 96.12 106 GLN A N 1
ATOM 780 C CA . GLN A 1 106 ? -8.128 5.218 2.821 1.00 96.12 106 GLN A CA 1
ATOM 781 C C . GLN A 1 106 ? -8.658 4.268 3.900 1.00 96.12 106 GLN A C 1
ATOM 783 O O . GLN A 1 106 ? -7.871 3.743 4.688 1.00 96.12 106 GLN A O 1
ATOM 788 N N . GLN A 1 107 ? -9.965 4.003 3.938 1.00 97.38 107 GLN A N 1
ATOM 789 C CA . GLN A 1 107 ? -10.534 2.992 4.832 1.00 97.38 107 GLN A CA 1
ATOM 790 C C . GLN A 1 107 ? -10.005 1.591 4.502 1.00 97.38 107 GLN A C 1
ATOM 792 O O . GLN A 1 107 ? -9.674 0.828 5.411 1.00 97.38 107 GLN A O 1
ATOM 797 N N . GLU A 1 108 ? -9.859 1.260 3.217 1.00 98.12 108 GLU A N 1
ATOM 798 C CA . GLU A 1 108 ? -9.226 0.011 2.786 1.00 98.12 108 GLU A CA 1
ATOM 799 C C . GLU A 1 108 ? -7.746 -0.049 3.218 1.00 98.12 108 GLU A C 1
ATOM 801 O O . GLU A 1 108 ? -7.285 -1.068 3.736 1.00 98.12 108 GLU A O 1
ATOM 806 N N . ALA A 1 109 ? -7.001 1.053 3.094 1.00 97.88 109 ALA A N 1
ATOM 807 C CA . ALA A 1 109 ? -5.604 1.138 3.520 1.00 97.88 109 ALA A CA 1
ATOM 808 C C . ALA A 1 109 ? -5.420 0.830 5.015 1.00 97.88 109 ALA A C 1
ATOM 810 O O . ALA A 1 109 ? -4.470 0.138 5.381 1.00 97.88 109 ALA A O 1
ATOM 811 N N . VAL A 1 110 ? -6.339 1.280 5.882 1.00 98.12 110 VAL A N 1
ATOM 812 C CA . VAL A 1 110 ? -6.328 0.938 7.319 1.00 98.12 110 VAL A CA 1
ATOM 813 C C . VAL A 1 110 ? -6.392 -0.578 7.526 1.00 98.12 110 VAL A C 1
ATOM 815 O O . VAL A 1 110 ? -5.661 -1.115 8.360 1.00 98.12 110 VAL A O 1
ATOM 818 N N . GLN A 1 111 ? -7.220 -1.285 6.753 1.00 98.31 111 GLN A N 1
ATOM 819 C CA . GLN A 1 111 ? -7.334 -2.744 6.848 1.00 98.31 111 GLN A CA 1
ATOM 820 C C . GLN A 1 111 ? -6.048 -3.439 6.393 1.00 98.31 111 GLN A C 1
ATOM 822 O O . GLN A 1 111 ? -5.584 -4.375 7.047 1.00 98.31 111 GLN A O 1
ATOM 827 N N . TRP A 1 112 ? -5.433 -2.964 5.310 1.00 98.50 112 TRP A N 1
ATOM 828 C CA . TRP A 1 112 ? -4.168 -3.514 4.826 1.00 98.50 112 TRP A CA 1
ATOM 829 C C . TRP A 1 112 ? -3.010 -3.272 5.793 1.00 98.50 112 TRP A C 1
ATOM 831 O O . TRP A 1 112 ? -2.242 -4.200 6.050 1.00 98.50 112 TRP A O 1
ATOM 841 N N . TYR A 1 113 ? -2.922 -2.088 6.406 1.00 98.06 113 TYR A N 1
ATOM 842 C CA . TYR A 1 113 ? -1.949 -1.855 7.472 1.00 98.06 113 TYR A CA 1
ATOM 843 C C . TYR A 1 113 ? -2.197 -2.754 8.685 1.00 98.06 113 TYR A C 1
ATOM 845 O O . TYR A 1 113 ? -1.240 -3.261 9.260 1.00 98.06 113 TYR A O 1
ATOM 853 N N . SER A 1 114 ? -3.455 -3.009 9.054 1.00 98.19 114 SER A N 1
ATOM 854 C CA . SER A 1 114 ? -3.770 -3.930 10.152 1.00 98.19 114 SER A CA 1
ATOM 855 C C . SER A 1 114 ? -3.265 -5.349 9.874 1.00 98.19 114 SER A C 1
ATOM 857 O O . SER A 1 114 ? -2.675 -5.972 10.757 1.00 98.19 114 SER A O 1
ATOM 859 N N . ARG A 1 115 ? -3.424 -5.841 8.639 1.00 98.44 115 ARG A N 1
ATOM 860 C CA . ARG A 1 115 ? -2.893 -7.148 8.218 1.00 98.44 115 ARG A CA 1
ATOM 861 C C . ARG A 1 115 ? -1.365 -7.178 8.252 1.00 98.44 115 ARG A C 1
ATOM 863 O O . ARG A 1 115 ? -0.798 -8.108 8.817 1.00 98.44 115 ARG A O 1
ATOM 870 N N . ALA A 1 116 ? -0.711 -6.135 7.739 1.00 98.06 116 ALA A N 1
ATOM 871 C CA . ALA A 1 116 ? 0.747 -6.040 7.764 1.00 98.06 116 ALA A CA 1
ATOM 872 C C . ALA A 1 116 ? 1.304 -5.965 9.197 1.00 98.06 116 ALA A C 1
ATOM 874 O O . ALA A 1 116 ? 2.325 -6.583 9.495 1.00 98.06 116 ALA A O 1
ATOM 875 N N . ALA A 1 117 ? 0.613 -5.261 10.098 1.00 97.94 117 ALA A N 1
ATOM 876 C CA . ALA A 1 117 ? 0.966 -5.193 11.514 1.00 97.94 117 ALA A CA 1
ATOM 877 C C . ALA A 1 117 ? 0.834 -6.565 12.189 1.00 97.94 117 ALA A C 1
ATOM 879 O O . ALA A 1 117 ? 1.741 -6.987 12.904 1.00 97.94 117 ALA A O 1
ATOM 880 N N . ALA A 1 118 ? -0.258 -7.288 11.918 1.00 97.75 118 ALA A N 1
ATOM 881 C CA . ALA A 1 118 ? -0.461 -8.647 12.417 1.00 97.75 118 ALA A CA 1
ATOM 882 C C . ALA A 1 118 ? 0.593 -9.636 11.883 1.00 97.75 118 ALA A C 1
ATOM 884 O O . ALA A 1 118 ? 0.963 -10.576 12.580 1.00 97.75 118 ALA A O 1
ATOM 885 N N . ALA A 1 119 ? 1.111 -9.397 10.675 1.00 96.31 119 ALA A N 1
ATOM 886 C CA . ALA A 1 119 ? 2.199 -10.162 10.071 1.00 96.31 119 ALA A CA 1
ATOM 887 C C . ALA A 1 119 ? 3.611 -9.709 10.514 1.00 96.31 119 ALA A C 1
ATOM 889 O O . ALA A 1 119 ? 4.605 -10.233 10.010 1.00 96.31 119 ALA A O 1
ATOM 890 N N . GLY A 1 120 ? 3.718 -8.757 11.450 1.00 94.12 120 GLY A N 1
ATOM 891 C CA . GLY A 1 120 ? 4.977 -8.362 12.089 1.00 94.12 120 GLY A CA 1
ATOM 892 C C . GLY A 1 120 ? 5.651 -7.097 11.543 1.00 94.12 120 GLY A C 1
ATOM 893 O O . GLY A 1 120 ? 6.739 -6.758 12.011 1.00 94.12 120 GLY A O 1
ATOM 894 N N . ASP A 1 121 ? 5.049 -6.357 10.601 1.00 94.94 121 ASP A N 1
ATOM 895 C CA . ASP A 1 121 ? 5.608 -5.062 10.184 1.00 94.94 121 ASP A CA 1
ATOM 896 C C . ASP A 1 121 ? 5.336 -3.986 11.245 1.00 94.94 121 ASP A C 1
ATOM 898 O O . ASP A 1 121 ? 4.235 -3.447 11.376 1.00 94.94 121 ASP A O 1
ATOM 902 N N . VAL A 1 122 ? 6.382 -3.634 11.991 1.00 91.94 122 VAL A N 1
ATOM 903 C CA . VAL A 1 122 ? 6.329 -2.663 13.095 1.00 91.94 122 VAL A CA 1
ATOM 904 C C . VAL A 1 122 ? 5.894 -1.259 12.665 1.00 91.94 122 VAL A C 1
ATOM 906 O O . VAL A 1 122 ? 5.364 -0.496 13.472 1.00 91.94 122 VAL A O 1
ATOM 909 N N . ARG A 1 123 ? 6.089 -0.894 11.393 1.00 92.38 123 ARG A N 1
ATOM 910 C CA . ARG A 1 123 ? 5.716 0.430 10.869 1.00 92.38 123 ARG A CA 1
ATOM 911 C C . ARG A 1 123 ? 4.228 0.488 10.556 1.00 92.38 123 ARG A C 1
ATOM 913 O O . ARG A 1 123 ? 3.637 1.567 10.611 1.00 92.38 123 ARG A O 1
ATOM 920 N N . ALA A 1 124 ? 3.630 -0.654 10.223 1.00 95.38 124 ALA A N 1
ATOM 921 C CA . ALA A 1 124 ? 2.239 -0.751 9.813 1.00 95.38 124 ALA A CA 1
ATOM 922 C C . ALA A 1 124 ? 1.285 -0.275 10.913 1.00 95.38 124 ALA A C 1
ATOM 924 O O . ALA A 1 124 ? 0.398 0.525 10.634 1.00 95.38 124 ALA A O 1
ATOM 925 N N . ALA A 1 125 ? 1.516 -0.671 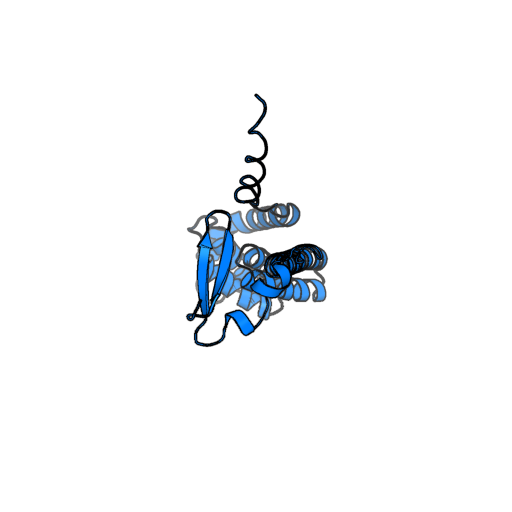12.169 1.00 95.06 125 ALA A N 1
ATOM 926 C CA . ALA A 1 125 ? 0.670 -0.275 13.297 1.00 95.06 125 ALA A CA 1
ATOM 927 C C . ALA A 1 125 ? 0.640 1.252 13.501 1.00 95.06 125 ALA A C 1
ATOM 929 O O . ALA A 1 125 ? -0.424 1.849 13.678 1.00 95.06 125 ALA A O 1
ATOM 930 N N . ALA A 1 126 ? 1.803 1.907 13.413 1.00 93.31 126 ALA A N 1
ATOM 931 C CA . ALA A 1 126 ? 1.894 3.360 13.530 1.00 93.31 126 ALA A CA 1
ATOM 932 C C . ALA A 1 126 ? 1.165 4.066 12.373 1.00 93.31 126 ALA A C 1
ATOM 934 O O . ALA A 1 126 ? 0.391 4.997 12.601 1.00 93.31 126 ALA A O 1
ATOM 935 N N . ARG A 1 127 ? 1.356 3.594 11.134 1.00 94.31 127 ARG A N 1
ATOM 936 C CA . ARG A 1 127 ? 0.683 4.142 9.942 1.00 94.31 127 ARG A CA 1
ATOM 937 C C . ARG A 1 127 ? -0.829 3.934 9.987 1.00 94.31 127 ARG A C 1
ATOM 939 O O . ARG A 1 127 ? -1.571 4.871 9.702 1.00 94.31 127 ARG A O 1
ATOM 946 N N . GLN A 1 128 ? -1.278 2.756 10.418 1.00 95.69 128 GLN A N 1
ATOM 947 C CA . GLN A 1 128 ? -2.687 2.442 10.641 1.00 95.69 128 GLN A CA 1
ATOM 948 C C . GLN A 1 128 ? -3.316 3.432 11.621 1.00 95.69 128 GLN A C 1
ATOM 950 O O . GLN A 1 128 ? -4.333 4.042 11.305 1.00 95.69 128 GLN A O 1
ATOM 955 N N . SER A 1 129 ? -2.698 3.604 12.794 1.00 94.88 129 SER A N 1
ATOM 956 C CA . SER A 1 129 ? -3.212 4.468 13.859 1.00 94.88 129 SER A CA 1
ATOM 957 C C . SER A 1 129 ? -3.315 5.926 13.404 1.00 94.88 129 SER A C 1
ATOM 959 O O . SER A 1 129 ? -4.369 6.549 13.542 1.00 94.88 129 SER A O 1
ATOM 961 N N . ARG A 1 130 ? -2.264 6.451 12.754 1.00 93.75 130 ARG A N 1
ATOM 962 C CA . ARG A 1 130 ? -2.272 7.813 12.196 1.00 93.75 130 ARG A CA 1
ATOM 963 C C . ARG A 1 130 ? -3.381 7.994 11.159 1.00 93.75 130 ARG A C 1
ATOM 965 O O . ARG A 1 130 ? -4.118 8.974 11.228 1.00 93.75 130 ARG A O 1
ATOM 972 N N . LEU A 1 131 ? -3.523 7.061 10.216 1.00 94.44 131 LEU A N 1
ATOM 973 C CA . LEU A 1 131 ? -4.547 7.149 9.175 1.00 94.44 131 LEU A CA 1
ATOM 974 C C . LEU A 1 131 ? -5.964 7.066 9.756 1.00 94.44 131 LEU A C 1
ATOM 976 O O . LEU A 1 131 ? -6.803 7.899 9.419 1.00 94.44 131 LEU A O 1
ATOM 980 N N . ALA A 1 132 ? -6.208 6.114 10.657 1.00 95.81 132 ALA A N 1
ATOM 981 C CA . ALA A 1 132 ? -7.495 5.944 11.324 1.00 95.81 132 ALA A CA 1
ATOM 982 C C . ALA A 1 132 ? -7.888 7.190 12.132 1.00 95.81 132 ALA A C 1
ATOM 984 O O . ALA A 1 132 ? -9.022 7.651 12.027 1.00 95.81 132 ALA A O 1
ATOM 985 N N . GLY A 1 133 ? -6.943 7.793 12.861 1.00 95.25 133 GLY A N 1
ATOM 986 C CA . GLY A 1 133 ? -7.181 9.037 13.595 1.00 95.25 133 GLY A CA 1
ATOM 987 C C . GLY A 1 133 ? -7.577 10.202 12.684 1.00 95.25 133 GLY A C 1
ATOM 988 O O . GLY A 1 133 ? -8.509 10.937 13.002 1.00 95.25 133 GLY A O 1
ATOM 989 N N . ARG A 1 134 ? -6.934 10.345 11.514 1.00 93.12 134 ARG A N 1
ATOM 990 C CA . ARG A 1 134 ? -7.320 11.368 10.521 1.00 93.12 134 ARG A CA 1
ATOM 991 C C . ARG A 1 134 ? -8.723 11.133 9.967 1.00 93.12 134 ARG A C 1
ATOM 993 O O . ARG A 1 134 ? -9.480 12.088 9.830 1.00 93.12 134 ARG A O 1
ATOM 1000 N N . LEU A 1 135 ? -9.062 9.882 9.652 1.00 94.31 135 LEU A N 1
ATOM 1001 C CA . LEU A 1 135 ? -10.386 9.518 9.142 1.00 94.31 135 LEU A CA 1
ATOM 1002 C C . LEU A 1 135 ? -11.480 9.798 10.176 1.00 94.31 135 LEU A C 1
ATOM 1004 O O . LEU A 1 135 ? -12.513 10.364 9.829 1.00 94.31 135 LEU A O 1
ATOM 1008 N N . GLN A 1 136 ? -11.228 9.462 11.443 1.00 94.62 136 GLN A N 1
ATOM 1009 C CA . GLN A 1 136 ? -12.161 9.735 12.531 1.00 94.62 136 GLN A CA 1
ATOM 1010 C C . GLN A 1 136 ? -12.347 11.241 12.742 1.00 94.62 136 GLN A C 1
ATOM 1012 O O . GLN A 1 136 ? -13.475 11.719 12.745 1.00 94.62 136 GLN A O 1
ATOM 1017 N N . ALA A 1 137 ? -11.254 12.005 12.814 1.00 92.94 137 ALA A N 1
ATOM 1018 C CA . ALA A 1 137 ? -11.327 13.456 12.964 1.00 92.94 137 ALA A CA 1
ATOM 1019 C C . ALA A 1 137 ? -12.084 14.126 11.803 1.00 92.94 137 ALA A C 1
ATOM 1021 O O . ALA A 1 137 ? -12.861 15.054 12.024 1.00 92.94 137 ALA A O 1
ATOM 1022 N N . ALA A 1 138 ? -11.897 13.643 10.571 1.00 90.50 138 ALA A N 1
ATOM 1023 C CA . ALA A 1 138 ? -12.642 14.123 9.411 1.00 90.50 138 ALA A CA 1
ATOM 1024 C C . ALA A 1 138 ? -14.142 13.793 9.509 1.00 90.50 138 ALA A C 1
ATOM 1026 O O . ALA A 1 138 ? -14.975 14.644 9.197 1.00 90.50 138 ALA A O 1
ATOM 1027 N N . ALA A 1 139 ? -14.495 12.592 9.975 1.00 90.69 139 ALA A N 1
ATOM 1028 C CA . ALA A 1 139 ? -15.884 12.195 10.193 1.00 90.69 139 ALA A CA 1
ATOM 1029 C C . ALA A 1 139 ? -16.557 13.031 11.297 1.00 90.69 139 ALA A C 1
ATOM 1031 O O . ALA A 1 139 ? -17.686 13.492 11.123 1.00 90.69 139 ALA A O 1
ATOM 1032 N N . ASP A 1 140 ? -15.851 13.287 12.399 1.00 92.12 140 ASP A N 1
ATOM 1033 C CA . ASP A 1 140 ? -16.346 14.109 13.506 1.00 92.12 140 ASP A CA 1
ATOM 1034 C C . ASP A 1 140 ? -16.547 15.567 13.075 1.00 92.12 140 ASP A C 1
ATOM 1036 O O . ASP A 1 140 ? -17.581 16.169 13.373 1.00 92.12 140 ASP A O 1
ATOM 1040 N N . ALA A 1 141 ? -15.608 16.117 12.299 1.00 88.56 141 ALA A N 1
ATOM 1041 C CA . ALA A 1 141 ? -15.735 17.451 11.720 1.00 88.56 141 ALA A CA 1
ATOM 1042 C C . ALA A 1 141 ? -16.920 17.546 10.745 1.00 88.56 141 ALA A C 1
ATOM 1044 O O . ALA A 1 141 ? -17.676 18.517 10.789 1.00 88.56 141 ALA A O 1
ATOM 1045 N N . ALA A 1 142 ? -17.130 16.528 9.903 1.00 87.88 142 ALA A N 1
ATOM 1046 C CA . ALA A 1 142 ? -18.276 16.471 8.999 1.00 87.88 142 ALA A CA 1
ATOM 1047 C C . ALA A 1 142 ? -19.606 16.420 9.768 1.00 87.88 142 ALA A C 1
ATOM 1049 O O . ALA A 1 142 ? -20.552 17.130 9.421 1.00 87.88 142 ALA A O 1
ATOM 1050 N N . LYS A 1 143 ? -19.668 15.648 10.860 1.00 85.12 143 LYS A N 1
ATOM 1051 C CA . LYS A 1 143 ? -20.837 15.602 11.744 1.00 85.12 143 LYS A CA 1
ATOM 1052 C C . LYS A 1 143 ? -21.104 16.962 12.393 1.00 85.12 143 LYS A C 1
ATOM 1054 O O . LYS A 1 143 ? -22.240 17.425 12.349 1.00 85.12 143 LYS A O 1
ATOM 1059 N N . ALA A 1 144 ? -20.076 17.622 12.924 1.00 81.31 144 ALA A N 1
ATOM 1060 C CA . ALA A 1 144 ? -20.199 18.949 13.532 1.00 81.31 144 ALA A CA 1
ATOM 1061 C C . ALA A 1 144 ? -20.638 20.030 12.527 1.00 81.31 144 ALA A C 1
ATOM 1063 O O . ALA A 1 144 ? -21.408 20.922 12.869 1.00 81.31 144 ALA A O 1
ATOM 1064 N N . ALA A 1 145 ? -20.203 19.935 11.269 1.00 79.44 145 ALA A N 1
ATOM 1065 C CA . ALA A 1 145 ? -20.666 20.826 10.207 1.00 79.44 145 ALA A CA 1
ATOM 1066 C C . ALA A 1 145 ? -22.133 20.570 9.808 1.00 79.44 145 ALA A C 1
ATOM 1068 O O . ALA A 1 145 ? -22.805 21.479 9.328 1.00 79.44 145 ALA A O 1
ATOM 1069 N N . SER A 1 146 ? -22.631 19.343 9.998 1.00 74.50 146 SER A N 1
ATOM 1070 C CA . SER A 1 146 ? -24.021 18.972 9.699 1.00 74.50 146 SER A CA 1
ATOM 1071 C C . SER A 1 146 ? -25.008 19.268 10.832 1.00 74.50 146 SER A C 1
ATOM 1073 O O . SER A 1 146 ? -26.214 19.307 10.590 1.00 74.50 146 SER A O 1
ATOM 1075 N N . THR A 1 147 ? -24.529 19.477 12.063 1.00 70.31 147 THR A N 1
ATOM 1076 C CA . THR A 1 147 ? -25.388 19.870 13.184 1.00 70.31 147 THR A CA 1
ATOM 1077 C C . THR A 1 147 ? -25.782 21.342 13.048 1.00 70.31 147 THR A C 1
ATOM 1079 O O . THR A 1 147 ? -24.887 22.189 12.993 1.00 70.31 147 THR A O 1
ATOM 1082 N N . PRO A 1 148 ? -27.090 21.674 13.009 1.00 61.44 148 PRO A N 1
ATOM 1083 C CA . PRO A 1 148 ? -27.543 23.060 13.052 1.00 61.44 148 PRO A CA 1
ATOM 1084 C C . PRO A 1 148 ? -26.944 23.766 14.269 1.00 61.44 148 PRO A C 1
ATOM 1086 O O . PRO A 1 148 ? -26.841 23.164 15.341 1.00 61.44 148 PRO A O 1
ATOM 1089 N N . ALA A 1 149 ? -26.536 25.028 14.105 1.00 57.12 149 ALA A N 1
ATOM 1090 C CA . ALA A 1 149 ? -26.056 25.825 15.228 1.00 57.12 149 ALA A CA 1
ATOM 1091 C C . ALA A 1 149 ? -27.108 25.809 16.354 1.00 57.12 149 ALA A C 1
ATOM 1093 O O . ALA A 1 149 ? -28.303 25.868 16.040 1.00 57.12 149 ALA A O 1
ATOM 1094 N N . PRO A 1 150 ? -26.698 25.731 17.637 1.00 59.41 150 PRO A N 1
ATOM 1095 C CA . PRO A 1 150 ? -27.628 25.915 18.742 1.00 59.41 150 PRO A CA 1
ATOM 1096 C C . PRO A 1 150 ? -28.376 27.224 18.508 1.00 59.41 150 PRO A C 1
ATOM 1098 O O . PRO A 1 150 ? -27.742 28.264 18.313 1.00 59.41 150 PRO A O 1
ATOM 1101 N N . SER A 1 151 ? -29.704 27.164 18.455 1.00 59.56 151 SER A N 1
ATOM 1102 C CA . SER A 1 151 ? -30.504 28.379 18.417 1.00 59.56 151 SER A CA 1
ATOM 1103 C C . SER A 1 151 ? -30.229 29.157 19.700 1.00 59.56 151 SER A C 1
ATOM 1105 O O . SER A 1 151 ? -30.210 28.563 20.781 1.00 59.56 151 SER A O 1
ATOM 1107 N N . ASP A 1 152 ? -29.967 30.456 19.577 1.00 55.50 152 ASP A N 1
ATOM 1108 C CA . ASP A 1 152 ? -29.831 31.336 20.734 1.00 55.50 152 ASP A CA 1
ATOM 1109 C C . ASP A 1 152 ? -31.115 31.196 21.582 1.00 55.50 152 ASP A C 1
ATOM 1111 O O . ASP A 1 152 ? -32.212 31.286 21.027 1.00 55.50 152 ASP A O 1
ATOM 1115 N N . PRO A 1 153 ? -31.017 30.847 22.880 1.00 61.16 153 PRO A N 1
ATOM 1116 C CA . PRO A 1 153 ? -32.191 30.623 23.720 1.00 61.16 153 PRO A CA 1
ATOM 1117 C C . PRO A 1 153 ? -33.054 31.883 23.877 1.00 61.16 153 PRO A C 1
ATOM 1119 O O . PRO A 1 153 ? -34.233 31.753 24.198 1.00 61.16 153 PRO A O 1
ATOM 1122 N N . ASP A 1 154 ? -32.492 33.065 23.599 1.00 58.00 154 ASP A N 1
ATOM 1123 C CA . ASP A 1 154 ? -33.206 34.338 23.533 1.00 58.00 154 ASP A CA 1
ATOM 1124 C C . ASP A 1 154 ? -33.531 34.766 22.084 1.00 58.00 154 ASP A C 1
ATOM 1126 O O . ASP A 1 154 ? -34.029 35.873 21.873 1.00 58.00 154 ASP A O 1
ATOM 1130 N N . ASP A 1 155 ? -33.283 33.923 21.068 1.00 57.25 155 ASP A N 1
ATOM 1131 C CA . ASP A 1 155 ? -33.719 34.182 19.691 1.00 57.25 155 ASP A CA 1
ATOM 1132 C C . ASP A 1 155 ? -35.231 33.940 19.583 1.00 57.25 155 ASP A C 1
ATOM 1134 O O . ASP A 1 155 ? -35.679 32.787 19.585 1.00 57.25 155 ASP A O 1
ATOM 1138 N N . PRO A 1 156 ? -36.046 35.001 19.415 1.00 58.47 156 PRO A N 1
ATOM 1139 C CA . PRO A 1 156 ? -37.495 34.864 19.314 1.00 58.47 156 PRO A CA 1
ATOM 1140 C C . PRO A 1 156 ? -37.937 34.089 18.058 1.00 58.47 156 PRO A C 1
ATOM 1142 O O . PRO A 1 156 ? -39.128 33.831 17.891 1.00 58.47 156 PRO A O 1
ATOM 1145 N N . TYR A 1 157 ? -37.004 33.714 17.173 1.00 54.28 157 TYR A N 1
ATOM 1146 C CA . TYR A 1 157 ? -37.242 32.936 15.959 1.00 54.28 157 TYR A CA 1
ATOM 1147 C C . TYR A 1 157 ? -36.683 31.499 16.011 1.00 54.28 157 TYR A C 1
ATOM 1149 O O . TYR A 1 157 ? -36.850 30.760 15.035 1.00 54.28 157 TYR A O 1
ATOM 1157 N N . ALA A 1 158 ? -36.077 31.075 17.130 1.00 56.16 158 ALA A N 1
ATOM 1158 C CA . ALA A 1 158 ? -35.507 29.736 17.325 1.00 56.16 158 ALA A CA 1
ATOM 1159 C C . ALA A 1 158 ? -36.517 28.608 17.050 1.00 56.16 158 ALA A C 1
ATOM 1161 O O . ALA A 1 158 ? -36.228 27.661 16.311 1.00 56.16 158 ALA A O 1
ATOM 1162 N N . ASP A 1 159 ? -37.733 28.752 17.584 1.00 54.62 159 ASP A N 1
ATOM 1163 C CA . ASP A 1 159 ? -38.820 27.801 17.361 1.00 54.62 159 ASP A CA 1
ATOM 1164 C C . ASP A 1 159 ? -39.353 27.874 15.923 1.00 54.62 159 ASP A C 1
ATOM 1166 O O . ASP A 1 159 ? -39.657 26.846 15.333 1.00 54.62 159 ASP A O 1
ATOM 1170 N N . MET A 1 160 ? -39.412 29.044 15.277 1.00 52.78 160 MET A N 1
ATOM 1171 C CA . MET A 1 160 ? -39.981 29.156 13.921 1.00 52.78 160 MET A CA 1
ATOM 1172 C C . MET A 1 160 ? -39.145 28.469 12.831 1.00 52.78 160 MET A C 1
ATOM 1174 O O . MET A 1 160 ? -39.704 28.019 11.831 1.00 52.78 160 MET A O 1
ATOM 1178 N N . LEU A 1 161 ? -37.823 28.377 13.000 1.00 52.72 161 LEU A N 1
ATOM 1179 C CA . LEU A 1 161 ? -36.936 27.748 12.013 1.00 52.72 161 LEU A CA 1
ATOM 1180 C C . LEU A 1 161 ? -36.969 26.213 12.068 1.00 52.72 161 LEU A C 1
ATOM 1182 O O . LEU A 1 161 ? -36.765 25.566 11.039 1.00 52.72 161 LEU A O 1
ATOM 1186 N N . ASN A 1 162 ? -37.253 25.648 13.244 1.00 54.81 162 ASN A N 1
ATOM 1187 C CA . ASN A 1 162 ? -37.243 24.205 13.496 1.00 54.81 162 ASN A CA 1
ATOM 1188 C C . ASN A 1 162 ? -38.645 23.596 13.674 1.00 54.81 162 ASN A C 1
ATOM 1190 O O . ASN A 1 162 ? -38.772 22.373 13.737 1.00 54.81 162 ASN A O 1
ATOM 1194 N N . ASN A 1 163 ? -39.701 24.410 13.753 1.00 57.69 163 ASN A N 1
ATOM 1195 C CA . ASN A 1 163 ? -41.047 23.915 14.019 1.00 57.69 163 ASN A CA 1
ATOM 1196 C C . ASN A 1 163 ? -41.715 23.354 12.752 1.00 57.69 163 ASN A C 1
ATOM 1198 O O . ASN A 1 163 ? -41.812 24.007 11.710 1.00 57.69 163 ASN A O 1
ATOM 1202 N N . ALA A 1 164 ? -42.240 22.134 12.883 1.00 53.34 164 ALA A N 1
ATOM 1203 C CA . ALA A 1 164 ? -43.019 21.417 11.877 1.00 53.34 164 ALA A CA 1
ATOM 1204 C C . ALA A 1 164 ? -44.238 22.211 11.355 1.00 53.34 164 ALA A C 1
ATOM 1206 O O . ALA A 1 164 ? -44.736 21.921 10.270 1.00 53.34 164 ALA A O 1
ATOM 1207 N N . ALA A 1 165 ? -44.696 23.240 12.081 1.00 52.03 165 ALA A N 1
ATOM 1208 C CA . ALA A 1 165 ? -45.744 24.164 11.639 1.00 52.03 165 ALA A CA 1
ATOM 1209 C C . ALA A 1 165 ? -45.397 24.904 10.326 1.00 52.03 165 ALA A C 1
ATOM 1211 O O . ALA A 1 165 ? -46.255 25.038 9.459 1.00 52.03 165 ALA A O 1
ATOM 1212 N N . ALA A 1 166 ? -44.133 25.299 10.118 1.00 53.47 166 ALA A N 1
ATOM 1213 C CA . ALA A 1 166 ? -43.679 25.968 8.888 1.00 53.47 166 ALA A CA 1
ATOM 1214 C C . ALA A 1 166 ? -43.575 25.024 7.669 1.00 53.47 166 ALA A C 1
ATOM 1216 O O . ALA A 1 166 ? -43.261 25.464 6.563 1.00 53.47 166 ALA A O 1
ATOM 1217 N N . GLN A 1 167 ? -43.816 23.725 7.871 1.00 59.25 167 GLN A N 1
ATOM 1218 C CA . GLN A 1 167 ? -43.850 22.691 6.834 1.00 59.25 167 GLN A CA 1
ATOM 1219 C C . GLN A 1 167 ? -45.288 22.250 6.506 1.00 59.25 167 GLN A C 1
ATOM 1221 O O . GLN A 1 167 ? -45.479 21.338 5.700 1.00 59.25 167 GLN A O 1
ATOM 1226 N N . GLN A 1 168 ? -46.304 22.868 7.124 1.00 56.34 168 GLN A N 1
ATOM 1227 C CA . GLN A 1 168 ? -47.704 22.542 6.862 1.00 56.34 168 GLN A CA 1
ATOM 1228 C C . GLN A 1 168 ? -48.222 23.184 5.561 1.00 56.34 168 GLN A C 1
ATOM 1230 O O . GLN A 1 168 ? -47.776 24.271 5.181 1.00 56.34 168 GLN A O 1
ATOM 1235 N N . PRO A 1 169 ? -49.184 22.543 4.864 1.00 56.00 169 PRO A N 1
ATOM 1236 C CA . PRO A 1 169 ? -49.799 23.113 3.669 1.00 56.00 169 PRO A CA 1
ATOM 1237 C C . PRO A 1 169 ? -50.491 24.443 4.000 1.00 56.00 169 PRO A C 1
ATOM 1239 O O . PRO A 1 169 ? -51.288 24.504 4.932 1.00 56.00 169 PRO A O 1
ATOM 1242 N N . GLY A 1 170 ? -50.208 25.496 3.228 1.00 66.06 170 GLY A N 1
ATOM 1243 C CA . GLY A 1 170 ? -50.798 26.829 3.417 1.00 66.06 170 GLY A CA 1
ATOM 1244 C C . GLY A 1 170 ? -49.869 27.868 4.050 1.00 66.06 170 GLY A C 1
ATOM 1245 O O . GLY A 1 170 ? -50.255 29.029 4.133 1.00 66.06 170 GLY A O 1
ATOM 1246 N N . TYR A 1 171 ? -48.650 27.490 4.441 1.00 67.38 171 TYR A N 1
ATOM 1247 C CA . TYR A 1 171 ? -47.599 28.429 4.839 1.00 67.38 171 TYR A CA 1
ATOM 1248 C C . TYR A 1 171 ? -46.640 28.699 3.678 1.00 67.38 171 TYR A C 1
ATOM 1250 O O . TYR A 1 171 ? -46.247 27.775 2.962 1.00 67.38 171 TYR A O 1
ATOM 1258 N N . HIS A 1 172 ? -46.214 29.951 3.502 1.00 68.75 172 HIS A N 1
ATOM 1259 C CA . HIS A 1 172 ? -45.119 30.285 2.592 1.00 68.75 172 HIS A CA 1
ATOM 1260 C C . HIS A 1 172 ? -44.050 31.118 3.288 1.00 68.75 172 HIS A C 1
ATOM 1262 O O . HIS A 1 172 ? -44.313 31.900 4.200 1.00 68.75 172 HIS A O 1
ATOM 1268 N N . CYS A 1 173 ? -42.807 30.925 2.851 1.00 72.06 173 CYS A N 1
ATOM 1269 C CA . CYS A 1 173 ? -41.643 31.536 3.472 1.00 72.06 173 CYS A CA 1
ATOM 1270 C C . CYS A 1 173 ? -40.928 32.478 2.507 1.00 72.06 173 CYS A C 1
ATOM 1272 O O . CYS A 1 173 ? -40.630 32.116 1.369 1.00 72.06 173 CYS A O 1
ATOM 1274 N N . HIS A 1 174 ? -40.578 33.663 2.995 1.00 72.00 174 HIS A N 1
ATOM 1275 C CA . HIS A 1 174 ? -39.701 34.610 2.323 1.00 72.00 174 HIS A CA 1
ATOM 1276 C C . HIS A 1 174 ? -38.288 34.539 2.894 1.00 72.00 174 HIS A C 1
ATOM 1278 O O . HIS A 1 174 ? -38.090 34.423 4.105 1.00 72.00 174 HIS A O 1
ATOM 1284 N N . PHE A 1 175 ? -37.299 34.656 2.010 1.00 63.88 175 PHE A N 1
ATOM 1285 C CA . PHE A 1 175 ? -35.904 34.837 2.390 1.00 63.88 175 PHE A CA 1
ATOM 1286 C C . PHE A 1 175 ? -35.526 36.300 2.211 1.00 63.88 175 PHE A C 1
ATOM 1288 O O . PHE A 1 175 ? -35.593 36.832 1.103 1.00 63.88 175 PHE A O 1
ATOM 1295 N N . TYR A 1 176 ? -35.090 36.932 3.293 1.00 60.16 176 TYR A N 1
ATOM 1296 C CA . TYR A 1 176 ? -34.478 38.250 3.238 1.00 60.16 176 TYR A CA 1
ATOM 1297 C C . TYR A 1 176 ? -32.957 38.086 3.322 1.00 60.16 176 TYR A C 1
ATOM 1299 O O . TYR A 1 176 ? -32.443 37.190 4.001 1.00 60.16 176 TYR A O 1
ATOM 1307 N N . GLY A 1 177 ? -32.221 38.921 2.581 1.00 46.00 177 GLY A N 1
ATOM 1308 C CA . GLY A 1 177 ? -30.756 38.882 2.555 1.00 46.00 177 GLY A CA 1
ATOM 1309 C C . GLY A 1 177 ? -30.167 38.901 3.971 1.00 46.00 177 GLY A C 1
ATOM 1310 O O . GLY A 1 177 ? -30.701 39.588 4.836 1.00 46.00 177 GLY A O 1
ATOM 1311 N N . LEU A 1 178 ? -29.066 38.157 4.173 1.00 58.03 178 LEU A N 1
ATOM 1312 C CA . LEU A 1 178 ? -28.443 37.752 5.458 1.00 58.03 178 LEU A CA 1
ATOM 1313 C C . LEU A 1 178 ? -28.905 36.396 6.031 1.00 58.03 178 LEU A C 1
ATOM 1315 O O . LEU A 1 178 ? -28.623 36.096 7.187 1.00 58.03 178 LEU A O 1
ATOM 1319 N N . GLY A 1 179 ? -29.564 35.552 5.229 1.00 58.25 179 GLY A N 1
ATOM 1320 C CA . GLY A 1 179 ? -29.897 34.175 5.627 1.00 58.25 179 GLY A CA 1
ATOM 1321 C C . GLY A 1 179 ? -31.085 34.066 6.586 1.00 58.25 179 GLY A C 1
ATOM 1322 O O . GLY A 1 179 ? -31.320 32.998 7.144 1.00 58.25 179 GLY A O 1
ATOM 1323 N N . LYS A 1 180 ? -31.850 35.150 6.764 1.00 56.94 180 LYS A N 1
ATOM 1324 C CA . LYS A 1 180 ? -33.064 35.151 7.582 1.00 56.94 180 LYS A CA 1
ATOM 1325 C C . LYS A 1 180 ? -34.266 34.720 6.744 1.00 56.94 180 LYS A C 1
ATOM 1327 O O . LYS A 1 180 ? -34.463 35.206 5.628 1.00 56.94 180 LYS A O 1
ATOM 1332 N N . ARG A 1 181 ? -35.074 33.816 7.297 1.00 68.44 181 ARG A N 1
ATOM 1333 C CA . ARG A 1 181 ? -36.318 33.322 6.698 1.00 68.44 181 ARG A CA 1
ATOM 1334 C C . ARG A 1 181 ? -37.497 33.748 7.569 1.00 68.44 181 ARG A C 1
ATOM 1336 O O . ARG A 1 181 ? -37.428 33.591 8.781 1.00 68.44 181 ARG A O 1
ATOM 1343 N N . VAL A 1 182 ? -38.563 34.252 6.955 1.00 68.19 182 VAL A N 1
ATOM 1344 C CA . VAL A 1 182 ? -39.832 34.578 7.625 1.00 68.19 182 VAL A CA 1
ATOM 1345 C C . VAL A 1 182 ? -40.938 33.787 6.943 1.00 68.19 182 VAL A C 1
ATOM 1347 O O . VAL A 1 182 ? -41.080 33.884 5.727 1.00 68.19 182 VAL A O 1
ATOM 1350 N N . CYS A 1 183 ? -41.689 32.994 7.704 1.00 70.00 183 CYS A N 1
ATOM 1351 C CA . CYS A 1 183 ? -42.804 32.193 7.201 1.00 70.00 183 CYS A CA 1
ATOM 1352 C C . CYS A 1 183 ? -44.121 32.725 7.762 1.00 70.00 183 CYS A C 1
ATOM 1354 O O . CYS A 1 183 ? -44.187 33.055 8.944 1.00 70.00 183 CYS A O 1
ATOM 1356 N N . HIS A 1 184 ? -45.157 32.787 6.933 1.00 68.44 184 HIS A N 1
ATOM 1357 C CA . HIS A 1 184 ? -46.504 33.170 7.353 1.00 68.44 184 HIS A CA 1
ATOM 1358 C C . HIS A 1 184 ? -47.556 32.284 6.682 1.00 68.44 184 HIS A C 1
ATOM 1360 O O . HIS A 1 184 ? -47.266 31.614 5.687 1.00 68.44 184 HIS A O 1
ATOM 1366 N N . GLY A 1 185 ? -48.733 32.194 7.303 1.00 70.25 185 GLY A N 1
ATOM 1367 C CA . GLY A 1 185 ? -49.868 31.444 6.770 1.00 70.25 185 GLY A CA 1
ATOM 1368 C C . GLY A 1 185 ? -50.604 32.287 5.733 1.00 70.25 185 GLY A C 1
ATOM 1369 O O . GLY A 1 185 ? -50.723 33.493 5.900 1.00 70.25 185 GLY A O 1
ATOM 1370 N N . GLY A 1 186 ? -51.109 31.669 4.667 1.00 64.81 186 GLY A N 1
ATOM 1371 C CA . GLY A 1 186 ? -51.714 32.353 3.518 1.00 64.81 186 GLY A CA 1
ATOM 1372 C C . GLY A 1 186 ? -53.052 33.071 3.761 1.00 64.81 186 GLY A C 1
ATOM 1373 O O . GLY A 1 186 ? -53.852 33.129 2.830 1.00 64.81 186 GLY A O 1
ATOM 1374 N N . MET A 1 187 ? -53.330 33.583 4.966 1.00 60.78 187 MET A N 1
ATOM 1375 C CA . MET A 1 187 ? -54.560 34.316 5.305 1.00 60.78 187 MET A CA 1
ATOM 1376 C C . MET A 1 187 ? -54.361 35.453 6.333 1.00 60.78 187 MET A C 1
ATOM 1378 O O . MET A 1 187 ? -55.231 35.637 7.178 1.00 60.78 187 MET A O 1
ATOM 1382 N N . ASP A 1 188 ? -53.277 36.232 6.241 1.00 52.00 188 ASP A N 1
ATOM 1383 C CA . ASP A 1 188 ? -53.161 37.543 6.917 1.00 52.00 188 ASP A CA 1
ATOM 1384 C C . ASP A 1 188 ? -52.859 38.670 5.913 1.00 52.00 188 ASP A C 1
ATOM 1386 O O . ASP A 1 188 ? -51.923 38.509 5.091 1.00 52.00 188 ASP A O 1
#

Sequence (188 aa):
MIKRIAACCAWLAACGQVWALDVDIRLHIQSRQAQVAPQCASVLARAGTLPPHASYQRALCLLYGLQTPANPDAATKLLRALAEGGMTEAQMALADTLQQGDTVQQQEAVQWYSRAAAAG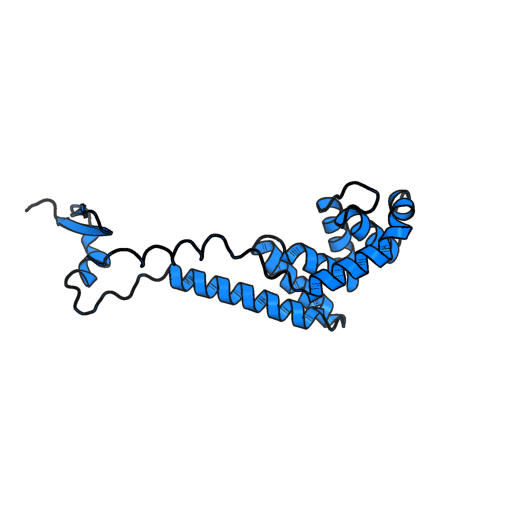DVRAAARQSRLAGRLQAAADAAKAASTPAPSDPDDPYADMLNNAAAQQPGYHCHFYGLGKRVCHGGMD

pLDDT: mean 80.25, std 19.9, range [33.41, 98.5]

Radius of gyration: 26.61 Å; chains: 1; bounding box: 73×70×44 Å

Foldseek 3Di:
DDDDDPPPPVVCVPPPPPDPLPVVLVVVLVVLCVVLQVCAVVLCPDDDDDDLVSLLSPLSCQCPVRVHRHDPPVSLVSLVVSLVVLNLVSLQVNLSVQCVDDLVSLVVSLVSLVSSVVVPDPVSVVVSVVSVVVSVVVVVVVVVVVDDDPDDPPPPCNCVVPPCVCVDPQKDWDDDPPRDIDIDGNPD

Secondary structure (DSSP, 8-state):
----STTSTTTTTSS-------HHHHHHHHHHHHHHGGGHHHHHH--SPPPHHHHHHHHHHHHHTSSS---HHHHHHHHHHHHHTT-HHHHHHHHHHHTTS-HHHHHHHHHHHHHHHHTT-HHHHHHHHHHHHHHHHHHHHHHHHHSPPPPPTT-TTHHHHH-GGGGSTTEEEEEETTTEEEEEETT-